Protein AF-A0A9W7BCS2-F1 (afdb_monomer_lite)

Foldseek 3Di:
DVVVVVVVVVVVVVVVVVVVPPDPDDPDDDDDDDDDDDDDDDDDDDDDDDDDDDDDDDDDDDDPDPPPPPPPQDDAAEDELVVVLVCLVPPLVQWQEWEQDDDQSQWIWTQGPVRHIHIYHGQDCDPPDCSHSVVSVVSCVVSVRHYDYPPDDVPPPPPPPPVVNVVVVVVVVVVVVVVVVVVVVVVVVVVVVVVD

Organism: NCBI:txid1606542

Secondary structure (DSSP, 8-state):
-HHHHHHHHHHHHHHHHHHHT----------------------PPPP------------------------PPPPPEEE-HHHHHHHHHH-GGGEEEEEEETTT--EEEEEETTS-EEEES-----SS-TTSHHHHHHHHHHTT--EEETT-----------HHHHHHHHHHHHHHHHHHHHHHHHHHHHHHHH--

Structure (mmCIF, N/CA/C/O backbone):
data_AF-A0A9W7BCS2-F1
#
_entry.id   AF-A0A9W7BCS2-F1
#
loop_
_atom_site.group_PDB
_atom_site.id
_atom_site.type_symbol
_atom_site.label_atom_id
_atom_site.label_alt_id
_atom_site.label_comp_id
_atom_site.label_asym_id
_atom_site.label_entity_id
_atom_site.label_seq_id
_atom_site.pdbx_PDB_ins_code
_atom_site.Cartn_x
_atom_site.Cartn_y
_atom_site.Cartn_z
_atom_site.occupancy
_atom_site.B_iso_or_equiv
_atom_site.auth_seq_id
_atom_site.auth_comp_id
_atom_site.auth_asym_id
_atom_site.auth_atom_id
_atom_site.pdbx_PDB_model_num
ATOM 1 N N . MET A 1 1 ? 63.252 15.704 -39.099 1.00 72.94 1 MET A N 1
ATOM 2 C CA . MET A 1 1 ? 61.922 15.844 -38.458 1.00 72.94 1 MET A CA 1
ATOM 3 C C . MET A 1 1 ? 61.381 14.533 -37.884 1.00 72.94 1 MET A C 1
ATOM 5 O O . MET A 1 1 ? 60.930 14.549 -36.749 1.00 72.94 1 MET A O 1
ATOM 9 N N . TYR A 1 2 ? 61.510 13.390 -38.568 1.00 86.00 2 TYR A N 1
ATOM 10 C CA . TYR A 1 2 ? 61.053 12.082 -38.055 1.00 86.00 2 TYR A CA 1
ATOM 11 C C . TYR A 1 2 ? 61.662 11.644 -36.710 1.00 86.00 2 TYR A C 1
ATOM 13 O O . TYR A 1 2 ? 60.976 11.034 -35.897 1.00 86.00 2 TYR A O 1
ATOM 21 N N . SER A 1 3 ? 62.913 12.020 -36.426 1.00 84.88 3 SER A N 1
ATOM 22 C CA . SER A 1 3 ? 63.582 11.667 -35.164 1.00 84.88 3 SER A CA 1
ATOM 23 C C . SER A 1 3 ? 62.891 12.232 -33.918 1.00 84.88 3 SER A C 1
ATOM 25 O O . SER A 1 3 ? 62.925 11.596 -32.871 1.00 84.88 3 SER A O 1
ATOM 27 N N . ILE A 1 4 ? 62.263 13.410 -34.016 1.00 91.44 4 ILE A N 1
ATOM 28 C CA . ILE A 1 4 ? 61.582 14.047 -32.878 1.00 91.44 4 ILE A CA 1
ATOM 29 C C . ILE A 1 4 ? 60.254 13.330 -32.609 1.00 91.44 4 ILE A C 1
ATOM 31 O O . ILE A 1 4 ? 59.921 13.044 -31.464 1.00 91.44 4 ILE A O 1
ATOM 35 N N . ILE A 1 5 ? 59.542 12.954 -33.675 1.00 93.56 5 ILE A N 1
ATOM 36 C CA . ILE A 1 5 ? 58.262 12.243 -33.594 1.00 93.56 5 ILE A CA 1
ATOM 37 C C . ILE A 1 5 ? 58.457 10.864 -32.945 1.00 93.56 5 ILE A C 1
ATOM 39 O O . ILE A 1 5 ? 57.732 10.510 -32.016 1.00 93.56 5 ILE A O 1
ATOM 43 N N . ILE A 1 6 ? 59.488 10.117 -33.351 1.00 93.94 6 ILE A N 1
ATOM 44 C CA . ILE A 1 6 ? 59.779 8.793 -32.778 1.00 93.94 6 ILE A CA 1
ATOM 45 C C . ILE A 1 6 ? 60.108 8.900 -31.281 1.00 93.94 6 ILE A C 1
ATOM 47 O O . ILE A 1 6 ? 59.582 8.123 -30.485 1.00 93.94 6 ILE A O 1
ATOM 51 N N . LEU A 1 7 ? 60.899 9.900 -30.876 1.00 93.69 7 LEU A N 1
ATOM 52 C CA . LEU A 1 7 ? 61.239 10.120 -29.467 1.00 93.69 7 LEU A CA 1
ATOM 53 C C . LEU A 1 7 ? 59.989 10.402 -28.614 1.00 93.69 7 LEU A C 1
ATOM 55 O O . LEU A 1 7 ? 59.848 9.856 -27.520 1.00 93.69 7 LEU A O 1
ATOM 59 N N . THR A 1 8 ? 59.051 11.206 -29.130 1.00 93.06 8 THR A N 1
ATOM 60 C CA . THR A 1 8 ? 57.804 11.518 -28.413 1.00 93.06 8 THR A CA 1
ATOM 61 C C . THR A 1 8 ? 56.901 10.298 -28.241 1.00 93.06 8 THR A C 1
ATOM 63 O O . THR A 1 8 ? 56.348 10.100 -27.161 1.00 93.06 8 THR A O 1
ATOM 66 N N . ILE A 1 9 ? 56.805 9.430 -29.253 1.00 94.88 9 ILE A N 1
ATOM 67 C CA . ILE A 1 9 ? 55.987 8.210 -29.182 1.00 94.88 9 ILE A CA 1
ATOM 68 C C . ILE A 1 9 ? 56.559 7.237 -28.142 1.00 94.88 9 ILE A C 1
ATOM 70 O O . ILE A 1 9 ? 55.809 6.693 -27.331 1.00 94.88 9 ILE A O 1
ATOM 74 N N . VAL A 1 10 ? 57.884 7.060 -28.106 1.00 95.25 10 VAL A N 1
ATOM 75 C CA . VAL A 1 10 ? 58.548 6.188 -27.120 1.00 95.25 10 VAL A CA 1
ATOM 76 C C . VAL A 1 10 ? 58.372 6.720 -25.690 1.00 95.25 10 VAL A C 1
ATOM 78 O O . VAL A 1 10 ? 58.131 5.945 -24.761 1.00 95.25 10 VAL A O 1
ATOM 81 N N . LEU A 1 11 ? 58.423 8.040 -25.499 1.00 94.38 11 LEU A N 1
ATOM 82 C CA . LEU A 1 11 ? 58.222 8.663 -24.189 1.00 94.38 11 LEU A CA 1
ATOM 83 C C . LEU A 1 11 ? 56.774 8.509 -23.693 1.00 94.38 11 LEU A C 1
ATOM 85 O O . LEU A 1 11 ? 56.544 8.177 -22.533 1.00 94.38 11 LEU A O 1
ATOM 89 N N . VAL A 1 12 ? 55.784 8.659 -24.574 1.00 93.50 12 VAL A N 1
ATOM 90 C CA . VAL A 1 12 ? 54.374 8.439 -24.211 1.00 93.50 12 VAL A CA 1
ATOM 91 C C . VAL A 1 12 ? 54.114 6.963 -23.891 1.00 93.50 12 VAL A C 1
ATOM 93 O O . VAL A 1 12 ? 53.449 6.653 -22.901 1.00 93.50 12 VAL A O 1
ATOM 96 N N . LEU A 1 13 ? 54.686 6.040 -24.669 1.00 92.56 13 LEU A N 1
ATOM 97 C CA . LEU A 1 13 ? 54.517 4.603 -24.446 1.00 92.56 13 LEU A CA 1
ATOM 98 C C . LEU A 1 13 ? 55.121 4.150 -23.106 1.00 92.56 13 LEU A C 1
ATOM 100 O O . LEU A 1 13 ? 54.515 3.349 -22.394 1.00 92.56 13 LEU A O 1
ATOM 104 N N . THR A 1 14 ? 56.280 4.692 -22.726 1.00 88.25 14 THR A N 1
ATOM 105 C CA . THR A 1 14 ? 56.922 4.375 -21.438 1.00 88.25 14 THR A CA 1
ATOM 106 C C . THR A 1 14 ? 56.127 4.908 -20.245 1.00 88.25 14 THR A C 1
ATOM 108 O O . THR A 1 14 ? 55.989 4.195 -19.250 1.00 88.25 14 THR A O 1
ATOM 111 N N . ILE A 1 15 ? 55.511 6.090 -20.355 1.00 86.56 15 ILE A N 1
ATOM 112 C CA . ILE A 1 15 ? 54.607 6.618 -19.318 1.00 86.56 15 ILE A CA 1
ATOM 113 C C . ILE A 1 15 ? 53.380 5.709 -19.151 1.00 86.56 15 ILE A C 1
ATOM 115 O O . ILE A 1 15 ? 53.035 5.344 -18.026 1.00 86.56 15 ILE A O 1
ATOM 119 N N . ILE A 1 16 ? 52.754 5.282 -20.253 1.00 84.88 16 ILE A N 1
ATOM 120 C CA . ILE A 1 16 ? 51.568 4.408 -20.214 1.00 84.88 16 ILE A CA 1
ATOM 121 C C . ILE A 1 16 ? 51.894 3.050 -19.571 1.00 84.88 16 ILE A C 1
ATOM 123 O O . ILE A 1 16 ? 51.118 2.546 -18.754 1.00 84.88 16 ILE A O 1
ATOM 127 N N . LEU A 1 17 ? 53.052 2.467 -19.896 1.00 81.62 17 LEU A N 1
ATOM 128 C CA . LEU A 1 17 ? 53.502 1.195 -19.319 1.00 81.62 17 LEU A CA 1
ATOM 129 C C . LEU A 1 17 ? 53.846 1.314 -17.824 1.00 81.62 17 LEU A C 1
ATOM 131 O O . LEU A 1 17 ? 53.568 0.390 -17.056 1.00 81.62 17 LEU A O 1
ATOM 135 N N . SER A 1 18 ? 54.382 2.461 -17.394 1.00 74.69 18 SER A N 1
ATOM 136 C CA . SER A 1 18 ? 54.699 2.726 -15.985 1.00 74.69 18 SER A CA 1
ATOM 137 C C . SER A 1 18 ? 53.434 2.827 -15.117 1.00 74.69 18 SER A C 1
ATOM 139 O O . SER A 1 18 ? 53.360 2.224 -14.046 1.00 74.69 18 SER A O 1
ATOM 141 N N . VAL A 1 19 ? 52.375 3.479 -15.616 1.00 74.38 19 VAL A N 1
ATOM 142 C CA . VAL A 1 19 ? 51.094 3.612 -14.890 1.00 74.38 19 VAL A CA 1
ATOM 143 C C . VAL A 1 19 ? 50.372 2.266 -14.734 1.00 74.38 19 VAL A C 1
ATOM 145 O O . VAL A 1 19 ? 49.723 2.027 -13.717 1.00 74.38 19 VAL A O 1
ATOM 148 N N . LYS A 1 20 ? 50.513 1.344 -15.697 1.00 69.88 20 LYS A N 1
ATOM 149 C CA . LYS A 1 20 ? 49.862 0.019 -15.648 1.00 69.88 20 LYS A CA 1
ATOM 150 C C . LYS A 1 20 ? 50.412 -0.887 -14.533 1.00 69.88 20 LYS A C 1
ATOM 152 O O . LYS A 1 20 ? 49.717 -1.808 -14.111 1.00 69.88 20 LYS A O 1
ATOM 157 N N . SER A 1 21 ? 51.634 -0.633 -14.063 1.00 63.22 21 SER A N 1
ATOM 158 C CA . SER A 1 21 ? 52.339 -1.507 -13.112 1.00 63.22 21 SER A CA 1
ATOM 159 C C . SER A 1 21 ? 52.207 -1.071 -11.648 1.00 63.22 21 SER A C 1
ATOM 161 O O . SER A 1 21 ? 52.686 -1.772 -10.758 1.00 63.22 21 SER A O 1
ATOM 163 N N . TYR A 1 22 ? 51.537 0.050 -11.363 1.00 61.12 22 TYR A N 1
ATOM 164 C CA . TYR A 1 22 ? 51.353 0.541 -9.996 1.00 61.12 22 TYR A CA 1
ATOM 165 C C . TYR A 1 22 ? 50.047 0.009 -9.386 1.00 61.12 22 TYR A C 1
ATOM 167 O O . TYR A 1 22 ? 49.076 0.739 -9.194 1.00 61.12 22 TYR A O 1
ATOM 175 N N . ILE A 1 23 ? 50.008 -1.294 -9.101 1.00 64.44 23 ILE A N 1
ATOM 176 C CA . ILE A 1 23 ? 48.967 -1.896 -8.258 1.00 64.44 23 ILE A CA 1
ATOM 177 C C . ILE A 1 23 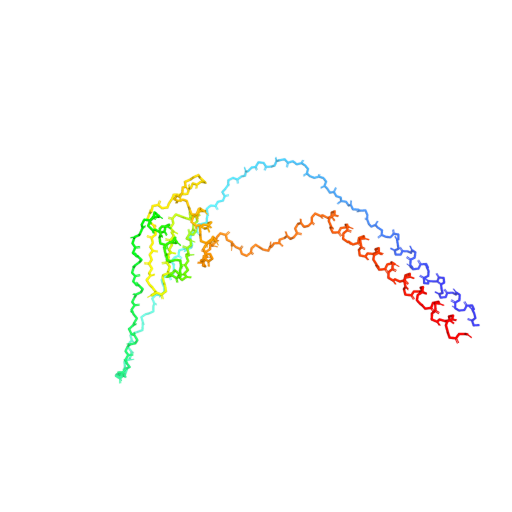? 49.537 -1.946 -6.835 1.00 64.44 23 ILE A C 1
ATOM 179 O O . ILE A 1 23 ? 50.399 -2.786 -6.567 1.00 64.44 23 ILE A O 1
ATOM 183 N N . PRO A 1 24 ? 49.123 -1.057 -5.912 1.00 65.12 24 PRO A N 1
ATOM 184 C CA . PRO A 1 24 ? 49.560 -1.166 -4.528 1.00 65.12 24 PRO A CA 1
ATOM 185 C C . PRO A 1 24 ? 49.012 -2.469 -3.918 1.00 65.12 24 PRO A C 1
ATOM 187 O O . PRO A 1 24 ? 47.857 -2.826 -4.176 1.00 65.12 24 PRO A O 1
ATOM 190 N N . PRO A 1 25 ? 49.799 -3.190 -3.101 1.00 57.34 25 PRO A N 1
ATOM 191 C CA . PRO A 1 25 ? 49.315 -4.388 -2.432 1.00 57.34 25 PRO A CA 1
ATOM 192 C C . PRO A 1 25 ? 48.203 -4.018 -1.443 1.00 57.34 25 PRO A C 1
ATOM 194 O O . PRO A 1 25 ? 48.389 -3.214 -0.527 1.00 57.34 25 PRO A O 1
ATOM 197 N N . LEU A 1 26 ? 47.029 -4.618 -1.643 1.00 53.09 26 LEU A N 1
ATOM 198 C CA . LEU A 1 26 ? 45.866 -4.476 -0.777 1.00 53.09 26 LEU A CA 1
ATOM 199 C C . LEU A 1 26 ? 46.151 -5.203 0.550 1.00 53.09 26 LEU A C 1
ATOM 201 O O . LEU A 1 26 ? 46.005 -6.420 0.653 1.00 53.09 26 LEU A O 1
ATOM 205 N N . ASN A 1 27 ? 46.595 -4.467 1.569 1.00 53.31 27 ASN A N 1
ATOM 206 C CA . ASN A 1 27 ? 46.754 -4.999 2.919 1.00 53.31 27 ASN A CA 1
ATOM 207 C C . ASN A 1 27 ? 45.363 -5.125 3.565 1.00 53.31 27 ASN A C 1
ATOM 209 O O . ASN A 1 27 ? 44.813 -4.146 4.071 1.00 53.31 27 ASN A O 1
ATOM 213 N N . VAL A 1 28 ? 44.763 -6.314 3.487 1.00 59.88 28 VAL A N 1
ATOM 214 C CA . VAL A 1 28 ? 43.474 -6.627 4.118 1.00 59.88 28 VAL A CA 1
ATOM 215 C C . VAL A 1 28 ? 43.741 -7.270 5.482 1.00 59.88 28 VAL A C 1
ATOM 217 O O . VAL A 1 28 ? 44.175 -8.422 5.526 1.00 59.88 28 VAL A O 1
ATOM 220 N N . PRO A 1 29 ? 43.471 -6.592 6.612 1.00 51.41 29 PRO A N 1
ATOM 221 C CA . PRO A 1 29 ? 43.502 -7.249 7.909 1.00 51.41 29 PRO A CA 1
ATOM 222 C C . PRO A 1 29 ? 42.269 -8.150 8.062 1.00 51.41 29 PRO A C 1
ATOM 224 O O . PRO A 1 29 ? 41.142 -7.680 8.224 1.00 51.41 29 PRO A O 1
ATOM 227 N N . LEU A 1 30 ? 42.494 -9.466 8.044 1.00 56.12 30 LEU A N 1
ATOM 228 C CA . LEU A 1 30 ? 41.541 -10.459 8.538 1.00 56.12 30 LEU A CA 1
ATOM 229 C C . LEU A 1 30 ? 41.341 -10.229 10.045 1.00 56.12 30 LEU A C 1
ATOM 231 O O . LEU A 1 30 ? 42.266 -10.429 10.832 1.00 56.12 30 LEU A O 1
ATOM 235 N N . LYS A 1 31 ? 40.136 -9.833 10.464 1.00 48.09 31 LYS A N 1
ATOM 236 C CA . LYS A 1 31 ? 39.762 -9.774 11.884 1.00 48.09 31 LYS A CA 1
ATOM 237 C C . LYS A 1 31 ? 38.532 -10.645 12.123 1.00 48.09 31 LYS A C 1
ATOM 239 O O . LYS A 1 31 ? 37.401 -10.174 12.125 1.00 48.09 31 LYS A O 1
ATOM 244 N N . ASN A 1 32 ? 38.787 -11.935 12.321 1.00 59.28 32 ASN A N 1
ATOM 245 C CA . ASN A 1 32 ? 37.830 -12.873 12.895 1.00 59.28 32 ASN A CA 1
ATOM 246 C C . ASN A 1 32 ? 37.995 -12.849 14.419 1.00 59.28 32 ASN A C 1
ATOM 248 O O . ASN A 1 32 ? 39.001 -13.340 14.924 1.00 59.28 32 ASN A O 1
ATOM 252 N N . ALA A 1 33 ? 37.020 -12.299 15.146 1.00 55.00 33 ALA A N 1
ATOM 253 C CA . ALA A 1 33 ? 36.750 -12.667 16.538 1.00 55.00 33 ALA A CA 1
ATOM 254 C C . ALA A 1 33 ? 35.341 -12.200 16.965 1.00 55.00 33 ALA A C 1
ATOM 256 O O . ALA A 1 33 ? 34.948 -11.081 16.623 1.00 55.00 33 ALA A O 1
ATOM 257 N N . PRO A 1 34 ? 34.591 -13.011 17.738 1.00 59.72 34 PRO A N 1
ATOM 258 C CA . PRO A 1 34 ? 33.305 -12.630 18.309 1.00 59.72 34 PRO A CA 1
ATOM 259 C C . PRO A 1 34 ? 33.527 -11.810 19.587 1.00 59.72 34 PRO A C 1
ATOM 261 O O . PRO A 1 34 ? 34.021 -12.324 20.591 1.00 59.72 34 PRO A O 1
ATOM 264 N N . VAL A 1 35 ? 33.162 -10.527 19.568 1.00 48.78 35 VAL A N 1
ATOM 265 C CA . VAL A 1 35 ? 33.262 -9.658 20.749 1.00 48.78 35 VAL A CA 1
ATOM 266 C C . VAL A 1 35 ? 31.891 -9.499 21.402 1.00 48.78 35 VAL A C 1
ATOM 268 O O . VAL A 1 35 ? 30.994 -8.826 20.908 1.00 48.78 35 VAL A O 1
ATOM 271 N N . LYS A 1 36 ? 31.792 -10.197 22.532 1.00 47.28 36 LYS A N 1
ATOM 272 C CA . LYS A 1 36 ? 30.956 -10.000 23.721 1.00 47.28 36 LYS A CA 1
ATOM 273 C C . LYS A 1 36 ? 30.381 -8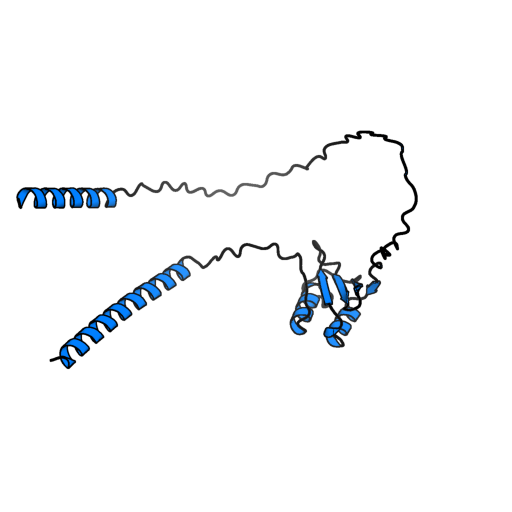.579 23.864 1.00 47.28 36 LYS A C 1
ATOM 275 O O . LYS A 1 36 ? 31.119 -7.600 23.843 1.00 47.28 36 LYS A O 1
ATOM 280 N N . ALA A 1 37 ? 29.0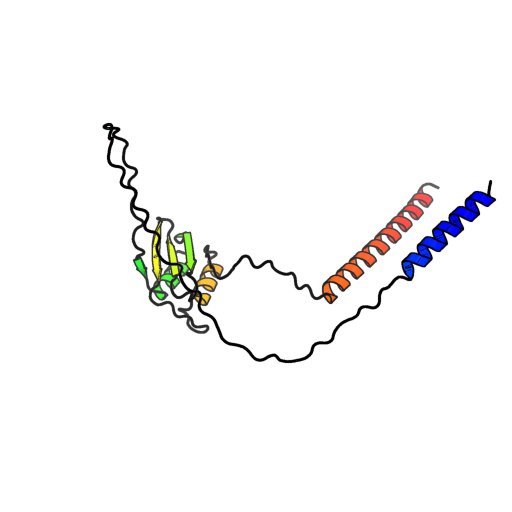69 -8.498 24.082 1.00 51.41 37 ALA A N 1
ATOM 281 C CA . ALA A 1 37 ? 28.354 -7.271 24.417 1.00 51.41 37 ALA A CA 1
ATOM 282 C C . ALA A 1 37 ? 28.875 -6.620 25.716 1.00 51.41 37 ALA A C 1
ATOM 284 O O . ALA A 1 37 ? 29.072 -7.330 26.707 1.00 51.41 37 ALA A O 1
ATOM 285 N N . PRO A 1 38 ? 29.001 -5.282 25.755 1.00 56.41 38 PRO A N 1
ATOM 286 C CA . PRO A 1 38 ? 28.975 -4.522 26.995 1.00 56.41 38 PRO A CA 1
ATOM 287 C C . PRO A 1 38 ? 27.692 -3.686 27.134 1.00 56.41 38 PRO A C 1
ATOM 289 O O . PRO A 1 38 ? 27.208 -3.051 26.198 1.00 56.41 38 PRO A O 1
ATOM 292 N N . LEU A 1 39 ? 27.160 -3.715 28.355 1.00 50.00 39 LEU A N 1
ATOM 293 C CA . LEU A 1 39 ? 26.032 -2.939 28.847 1.00 50.00 39 LEU A CA 1
ATOM 294 C C . LEU A 1 39 ? 26.309 -1.422 28.865 1.00 50.00 39 LEU A C 1
ATOM 296 O O . LEU A 1 39 ? 27.340 -1.008 29.386 1.00 50.00 39 LEU A O 1
ATOM 300 N N . SER A 1 40 ? 25.259 -0.643 28.545 1.00 52.12 40 SER A N 1
ATOM 301 C CA . SER A 1 40 ? 24.893 0.689 29.105 1.00 52.12 40 SER A CA 1
ATOM 302 C C . SER A 1 40 ? 25.811 1.895 28.744 1.00 52.12 40 SER A C 1
ATOM 304 O O . SER A 1 40 ? 26.994 1.671 28.517 1.00 52.12 40 SER A O 1
ATOM 306 N N . PRO A 1 41 ? 25.327 3.169 28.648 1.00 48.62 41 PRO A N 1
ATOM 307 C CA . PRO A 1 41 ? 24.461 3.824 29.636 1.00 48.62 41 PRO A CA 1
ATOM 308 C C . PRO A 1 41 ? 23.320 4.747 29.137 1.00 48.62 41 PRO A C 1
ATOM 310 O O . PRO A 1 41 ? 23.299 5.311 28.050 1.00 48.62 41 PRO A O 1
ATOM 313 N N . LYS A 1 42 ? 22.379 4.890 30.073 1.00 51.50 42 LYS A N 1
ATOM 314 C CA . LYS A 1 42 ? 21.289 5.855 30.284 1.00 51.50 42 LYS A CA 1
ATOM 315 C C . LYS A 1 42 ? 21.592 7.298 29.811 1.00 51.50 42 LYS A C 1
ATOM 317 O O . LYS A 1 42 ? 22.553 7.883 30.306 1.00 51.50 42 LYS A O 1
ATOM 322 N N . PRO A 1 43 ? 20.753 7.927 28.965 1.00 50.81 43 PRO A N 1
ATOM 323 C CA . PRO A 1 43 ? 20.830 9.366 28.728 1.00 50.81 43 PRO A CA 1
ATOM 324 C C . PRO A 1 43 ? 20.171 10.138 29.883 1.00 50.81 43 PRO A C 1
ATOM 326 O O . PRO A 1 43 ? 18.973 10.022 30.145 1.00 50.81 43 PRO A O 1
ATOM 329 N N . SER A 1 44 ? 20.987 10.906 30.601 1.00 54.44 44 SER A N 1
ATOM 330 C CA . SER A 1 44 ? 20.588 11.863 31.632 1.00 54.44 44 SER A CA 1
ATOM 331 C C . SER A 1 44 ? 19.998 13.135 31.017 1.00 54.44 44 SER A C 1
ATOM 333 O O . SER A 1 44 ? 20.607 13.755 30.148 1.00 54.44 44 SER A O 1
ATOM 335 N N . LEU A 1 45 ? 18.832 13.529 31.526 1.00 61.19 45 LEU A N 1
ATOM 336 C CA . LEU A 1 45 ? 18.158 14.807 31.295 1.00 61.19 45 LEU A CA 1
ATOM 337 C C . LEU A 1 45 ? 19.023 15.993 31.767 1.00 61.19 45 LEU A C 1
ATOM 339 O O . LEU A 1 45 ? 19.511 15.949 32.899 1.00 61.19 45 LEU A O 1
ATOM 343 N N . PRO A 1 46 ? 19.161 17.082 30.991 1.00 62.72 46 PRO A N 1
ATOM 344 C CA . PRO A 1 46 ? 19.612 18.354 31.533 1.00 62.72 46 PRO A CA 1
ATOM 345 C C . PRO A 1 46 ? 18.453 19.107 32.199 1.00 62.72 46 PRO A C 1
ATOM 347 O O . PRO A 1 46 ? 17.373 19.296 31.639 1.00 62.72 46 PRO A O 1
ATOM 350 N N . ALA A 1 47 ? 18.724 19.521 33.431 1.00 49.66 47 ALA A N 1
ATOM 351 C CA . ALA A 1 47 ? 17.853 20.256 34.322 1.00 49.66 47 ALA A CA 1
ATOM 352 C C . ALA A 1 47 ? 17.577 21.698 33.849 1.00 49.66 47 ALA A C 1
ATOM 354 O O . ALA A 1 47 ? 18.458 22.402 33.364 1.00 49.66 47 ALA A O 1
ATOM 355 N N . SER A 1 48 ? 16.325 22.107 34.058 1.00 51.06 48 SER A N 1
ATOM 356 C CA . SER A 1 48 ? 15.847 23.435 34.468 1.00 51.06 48 SER A CA 1
ATOM 357 C C . SER A 1 48 ? 16.725 24.666 34.189 1.00 51.06 48 SER A C 1
ATOM 359 O O . SER A 1 48 ? 17.682 24.949 34.910 1.00 51.06 48 SER A O 1
ATOM 361 N N . SER A 1 49 ? 16.244 25.532 33.295 1.00 53.69 49 SER A N 1
ATOM 362 C CA . SER A 1 49 ? 16.470 26.977 33.394 1.00 53.69 49 SER A CA 1
ATOM 363 C C . SER A 1 49 ? 15.136 27.704 33.231 1.00 53.69 49 SER A C 1
ATOM 365 O O . SER A 1 49 ? 14.703 28.024 32.127 1.00 53.69 49 SER A O 1
ATOM 367 N N . LEU A 1 50 ? 14.457 27.933 34.361 1.00 55.12 50 LEU A N 1
ATOM 368 C CA . LEU A 1 50 ? 13.381 28.913 34.461 1.00 55.12 50 LEU A CA 1
ATOM 369 C C . LEU A 1 50 ? 13.999 30.308 34.326 1.00 55.12 50 LEU A C 1
ATOM 371 O O . LEU A 1 50 ? 14.606 30.816 35.269 1.00 55.12 50 LEU A O 1
ATOM 375 N N . ARG A 1 51 ? 13.799 30.959 33.182 1.00 60.06 51 ARG A N 1
ATOM 376 C CA . ARG A 1 51 ? 13.927 32.414 33.091 1.00 60.06 51 ARG A CA 1
ATOM 377 C C . ARG A 1 51 ? 12.535 33.025 33.122 1.00 60.06 51 ARG A C 1
ATOM 379 O O . ARG A 1 51 ? 11.816 33.038 32.131 1.00 60.06 51 ARG A O 1
ATOM 386 N N . ARG A 1 52 ? 12.179 33.515 34.313 1.00 54.62 52 ARG A N 1
ATOM 387 C CA . ARG A 1 52 ? 11.164 34.549 34.528 1.00 54.62 52 ARG A CA 1
ATOM 388 C C . ARG A 1 52 ? 11.432 35.712 33.570 1.00 54.62 52 ARG A C 1
ATOM 390 O O . ARG A 1 52 ? 12.481 36.342 33.668 1.00 54.62 52 ARG A O 1
ATOM 397 N N . ALA A 1 53 ? 10.462 36.038 32.730 1.00 58.38 53 ALA A N 1
ATOM 398 C CA . ALA A 1 53 ? 10.327 37.368 32.158 1.00 58.38 53 ALA A CA 1
ATOM 399 C C . ALA A 1 53 ? 8.850 37.752 32.242 1.00 58.38 53 ALA A C 1
ATOM 401 O O . ALA A 1 53 ? 8.020 37.319 31.447 1.00 58.38 53 ALA A O 1
ATOM 402 N N . SER A 1 54 ? 8.534 38.516 33.281 1.00 54.22 54 SER A N 1
ATOM 403 C CA . SER A 1 54 ? 7.284 39.246 33.411 1.00 54.22 54 SER A CA 1
ATOM 404 C C . SER A 1 54 ? 7.393 40.498 32.547 1.00 54.22 54 SER A C 1
ATOM 406 O O . SER A 1 54 ? 8.242 41.341 32.828 1.00 54.22 54 SER A O 1
ATOM 408 N N . ILE A 1 55 ? 6.541 40.649 31.535 1.00 63.75 55 ILE A N 1
ATOM 409 C CA . ILE A 1 55 ? 6.249 41.960 30.947 1.00 63.75 55 ILE A CA 1
ATOM 410 C C . ILE A 1 55 ? 4.732 42.093 30.904 1.00 63.75 55 ILE A C 1
ATOM 412 O O . ILE A 1 55 ? 4.039 41.437 30.130 1.00 63.75 55 ILE A O 1
ATOM 416 N N . LEU A 1 56 ? 4.238 42.905 31.834 1.00 50.91 56 LEU A N 1
ATOM 417 C CA . LEU A 1 56 ? 2.889 43.438 31.853 1.00 50.91 56 LEU A CA 1
ATOM 418 C C . LEU A 1 56 ? 2.703 44.414 30.683 1.00 50.91 56 LEU A C 1
ATOM 420 O O . LEU A 1 56 ? 3.567 45.251 30.451 1.00 50.91 56 LEU A O 1
ATOM 424 N N . SER A 1 57 ? 1.493 44.377 30.121 1.00 51.34 57 SER A N 1
ATOM 425 C CA . SER A 1 57 ? 0.689 45.537 29.709 1.00 51.34 57 SER A CA 1
ATOM 426 C C . SER A 1 57 ? 1.194 46.406 28.549 1.00 51.34 57 SER A C 1
ATOM 428 O O . SER A 1 57 ? 2.182 47.115 28.678 1.00 51.34 57 SER A O 1
ATOM 430 N N . ILE A 1 58 ? 0.429 46.428 27.449 1.00 55.19 58 ILE A N 1
ATOM 431 C CA . ILE A 1 58 ? -0.388 47.578 27.002 1.00 55.19 58 ILE A CA 1
ATOM 432 C C . ILE A 1 58 ? -1.370 47.052 25.931 1.00 55.19 58 ILE A C 1
ATOM 434 O O . ILE A 1 58 ? -0.963 46.546 24.888 1.00 55.19 58 ILE A O 1
ATOM 438 N N . LEU A 1 59 ? -2.671 47.142 26.220 1.00 57.47 59 LEU A N 1
ATOM 439 C CA . LEU A 1 59 ? -3.781 46.881 25.293 1.00 57.47 59 LEU A CA 1
ATOM 440 C C . LEU A 1 59 ? -4.032 48.111 24.399 1.00 57.47 59 LEU A C 1
ATOM 442 O O . LEU A 1 59 ? -4.057 49.225 24.924 1.00 57.47 59 LEU A O 1
ATOM 446 N N . PRO A 1 60 ? -4.394 47.911 23.120 1.00 63.59 60 PRO A N 1
ATOM 447 C CA . PRO A 1 60 ? -5.372 48.760 22.452 1.00 63.59 60 PRO A CA 1
ATOM 448 C C . PRO A 1 60 ? -6.635 47.965 22.044 1.00 63.59 60 PRO A C 1
ATOM 450 O O . PRO A 1 60 ? -6.607 46.732 21.982 1.00 63.59 60 PRO A O 1
ATOM 453 N N . PRO A 1 61 ? -7.769 48.654 21.824 1.00 60.00 61 PRO A N 1
ATOM 454 C CA . PRO A 1 61 ? -9.097 48.049 21.822 1.00 60.00 61 PRO A CA 1
ATOM 455 C C . PRO A 1 61 ? -9.550 47.543 20.440 1.00 60.00 61 PRO A C 1
ATOM 457 O O . PRO A 1 61 ? -9.223 48.123 19.412 1.00 60.00 61 PRO A O 1
ATOM 460 N N . LEU A 1 62 ? -10.389 46.499 20.472 1.00 54.84 62 LEU A N 1
ATOM 461 C CA . LEU A 1 62 ? -11.489 46.209 19.537 1.00 54.84 62 LEU A CA 1
ATOM 462 C C . LEU A 1 62 ? -11.183 46.264 18.028 1.00 54.84 62 LEU A C 1
ATOM 464 O O . LEU A 1 62 ? -11.540 47.207 17.328 1.00 54.84 62 LEU A O 1
ATOM 468 N N . LEU A 1 63 ? -10.714 45.135 17.499 1.00 53.59 63 LEU A N 1
ATOM 469 C CA . LEU A 1 63 ? -11.147 44.677 16.182 1.00 53.59 63 LEU A CA 1
ATOM 470 C C . LEU A 1 63 ? -12.000 43.423 16.392 1.00 53.59 63 LEU A C 1
ATOM 472 O O . LEU A 1 63 ? -11.482 42.367 16.754 1.00 53.59 63 LEU A O 1
ATOM 476 N N . LEU A 1 64 ? -13.317 43.557 16.198 1.00 58.78 64 LEU A N 1
ATOM 477 C CA . LEU A 1 64 ? -14.228 42.430 15.995 1.00 58.78 64 LEU A CA 1
ATOM 478 C C . LEU A 1 64 ? -13.834 41.727 14.686 1.00 58.78 64 LEU A C 1
ATOM 480 O O . LEU A 1 64 ? -14.433 41.962 13.639 1.00 58.78 64 LEU A O 1
ATOM 484 N N . LEU A 1 65 ? -12.808 40.880 14.728 1.00 60.88 65 LEU A N 1
ATOM 485 C CA . LEU A 1 65 ? -12.653 39.844 13.718 1.00 60.88 65 LEU A CA 1
ATOM 486 C C . LEU A 1 65 ? -13.589 38.686 14.090 1.00 60.88 65 LEU A C 1
ATOM 488 O O . LEU A 1 65 ? -13.632 38.310 15.266 1.00 60.88 65 LEU A O 1
ATOM 492 N N . PRO A 1 66 ? -14.328 38.101 13.130 1.00 61.59 66 PRO A N 1
ATOM 493 C CA . PRO A 1 66 ? -14.995 36.831 13.363 1.00 61.59 66 PRO A CA 1
ATOM 494 C C . PRO A 1 66 ? -13.912 35.834 13.768 1.00 61.59 66 PRO A C 1
ATOM 496 O O . PRO A 1 66 ? -12.999 35.558 12.988 1.00 61.59 66 PRO A O 1
ATOM 499 N N . LEU A 1 67 ? -13.968 35.357 15.014 1.00 59.69 67 LEU A N 1
ATOM 500 C CA . LEU A 1 67 ? -13.056 34.321 15.469 1.00 59.69 67 LEU A CA 1
ATOM 501 C C . LEU A 1 67 ? -13.226 33.143 14.503 1.00 59.69 67 LEU A C 1
ATOM 503 O O . LEU A 1 67 ? -14.348 32.636 14.392 1.00 59.69 67 LEU A O 1
ATOM 507 N N . PRO A 1 68 ? -12.172 32.694 13.795 1.00 67.25 68 PRO A N 1
ATOM 508 C CA . PRO A 1 68 ? -12.234 31.384 13.184 1.00 67.25 68 PRO A CA 1
ATOM 509 C C . PRO A 1 68 ? -12.487 30.436 14.348 1.00 67.25 68 PRO A C 1
ATOM 511 O O . PRO A 1 68 ? -11.686 30.371 15.282 1.00 67.25 68 PRO A O 1
ATOM 514 N N . SER A 1 69 ? -13.652 29.792 14.348 1.00 60.75 69 SER A N 1
ATOM 515 C CA . SER A 1 69 ? -13.944 28.721 15.284 1.00 60.75 69 SER A CA 1
ATOM 516 C C . SER A 1 69 ? -12.826 27.699 15.114 1.00 60.75 69 SER A C 1
ATOM 518 O O . SER A 1 69 ? -12.814 26.931 14.152 1.00 60.75 69 SER A O 1
ATOM 520 N N . LEU A 1 70 ? -11.835 27.742 16.008 1.00 58.66 70 LEU A N 1
ATOM 521 C CA . LEU A 1 70 ? -10.919 26.642 16.242 1.00 58.66 70 LEU A CA 1
ATOM 522 C C . LEU A 1 70 ? -11.791 25.557 16.875 1.00 58.66 70 LEU A C 1
ATOM 524 O O . LEU A 1 70 ? -11.810 25.375 18.091 1.00 58.66 70 LEU A O 1
ATOM 528 N N . ALA A 1 71 ? -12.599 24.895 16.048 1.00 64.56 71 ALA A N 1
ATOM 529 C CA . ALA A 1 71 ? -13.245 23.661 16.428 1.00 64.56 71 ALA A CA 1
ATOM 530 C C . ALA A 1 71 ? -12.103 22.718 16.799 1.00 64.56 71 ALA A C 1
ATOM 532 O O . ALA A 1 71 ? -11.313 22.314 15.941 1.00 64.56 71 ALA A O 1
ATOM 533 N N . SER A 1 72 ? -11.940 22.464 18.100 1.00 66.19 72 SER A N 1
ATOM 534 C CA . SER A 1 72 ? -10.947 21.510 18.569 1.00 66.19 72 SER A CA 1
ATOM 535 C C . SER A 1 72 ? -11.210 20.192 17.846 1.00 66.19 72 SER A C 1
ATOM 537 O O . SER A 1 72 ? -12.384 19.817 17.740 1.00 66.19 72 SER A O 1
ATOM 539 N N . PRO A 1 73 ? -10.176 19.493 17.348 1.00 67.88 73 PRO A N 1
ATOM 540 C CA . PRO A 1 73 ? -10.374 18.212 16.692 1.00 67.88 73 PRO A CA 1
ATOM 541 C C . PRO A 1 73 ? -11.210 17.326 17.616 1.00 67.88 73 PRO A C 1
ATOM 543 O O . PRO A 1 73 ? -10.862 17.143 18.784 1.00 67.88 73 PRO A O 1
ATOM 546 N N . SER A 1 74 ? -12.351 16.858 17.103 1.00 72.81 74 SER A N 1
ATOM 547 C CA . SER A 1 74 ? -13.212 15.918 17.815 1.00 72.81 74 SER A CA 1
ATOM 548 C C . SER A 1 74 ? -12.344 14.774 18.335 1.00 72.81 74 SER A C 1
ATOM 550 O O . SER A 1 74 ? -11.552 14.241 17.549 1.00 72.81 74 SER A O 1
ATOM 552 N N . PRO A 1 75 ? -12.474 14.375 19.614 1.00 81.25 75 PRO A N 1
ATOM 553 C CA . PRO A 1 75 ? -11.789 13.189 20.092 1.00 81.25 75 PRO A CA 1
ATOM 554 C C . PRO A 1 75 ? -12.189 11.994 19.213 1.00 81.25 75 PRO A C 1
ATOM 556 O O . PRO A 1 75 ? -13.355 11.902 18.804 1.00 81.25 75 PRO A O 1
ATOM 559 N N . PRO A 1 76 ? -11.236 11.110 18.879 1.00 84.00 76 PRO A N 1
ATOM 560 C CA . PRO A 1 76 ? -11.518 9.977 18.019 1.00 84.00 76 PRO A CA 1
ATOM 561 C C . PRO A 1 76 ? -12.491 9.024 18.710 1.00 84.00 76 PRO A C 1
ATOM 563 O O . PRO A 1 76 ? -12.342 8.720 19.897 1.00 84.00 76 PRO A O 1
ATOM 566 N N . LEU A 1 77 ? -13.496 8.553 17.971 1.00 88.06 77 LEU A N 1
ATOM 567 C CA . LEU A 1 77 ? -14.481 7.640 18.535 1.00 88.06 77 LEU A CA 1
ATOM 568 C C . LEU A 1 77 ? -13.920 6.214 18.603 1.00 88.06 77 LEU A C 1
ATOM 570 O O . LEU A 1 77 ? -13.356 5.733 17.618 1.00 88.06 77 LEU A O 1
ATOM 574 N N . PRO A 1 78 ? -14.106 5.511 19.729 1.00 89.88 78 PRO A N 1
ATOM 575 C CA . PRO A 1 78 ? -13.717 4.116 19.852 1.00 89.88 78 PRO A CA 1
ATOM 576 C C . PRO A 1 78 ? -14.522 3.213 18.901 1.00 89.88 78 PRO A C 1
ATOM 578 O O . PRO A 1 78 ? -15.751 3.219 18.937 1.00 89.88 78 PRO A O 1
ATOM 581 N N . ILE A 1 79 ? -13.839 2.393 18.099 1.00 91.94 79 ILE A N 1
ATOM 582 C CA . ILE A 1 79 ? -14.438 1.368 17.230 1.00 91.94 79 ILE A CA 1
ATOM 583 C C . ILE A 1 79 ? -13.745 0.013 17.433 1.00 91.94 79 ILE A C 1
ATOM 585 O O . ILE A 1 79 ? -12.568 -0.052 17.795 1.00 91.94 79 ILE A O 1
ATOM 589 N N . LYS A 1 80 ? -14.475 -1.086 17.215 1.00 91.69 80 LYS A N 1
ATOM 590 C CA . LYS A 1 80 ? -13.894 -2.434 17.202 1.00 91.69 80 LYS A CA 1
ATOM 591 C C . LYS A 1 80 ? -13.244 -2.742 15.859 1.00 91.69 80 LYS A C 1
ATOM 593 O O . LYS A 1 80 ? -13.691 -2.292 14.804 1.00 91.69 80 LYS A O 1
ATOM 598 N N . THR A 1 81 ? -12.237 -3.599 15.883 1.00 89.38 81 THR A N 1
ATOM 599 C CA . THR A 1 81 ? -11.508 -4.026 14.689 1.00 89.38 81 THR A CA 1
ATOM 600 C C . THR A 1 81 ? -12.413 -4.846 13.767 1.00 89.38 81 THR A C 1
ATOM 602 O O . THR A 1 81 ? -12.296 -4.752 12.548 1.00 89.38 81 THR A O 1
ATOM 605 N N . SER A 1 82 ? -13.361 -5.613 14.320 1.00 89.75 82 SER A N 1
ATOM 606 C CA . SER A 1 82 ? -14.399 -6.299 13.533 1.00 89.75 82 SER A CA 1
ATOM 607 C C . SER A 1 82 ? -15.209 -5.324 12.686 1.00 89.75 82 SER A C 1
ATOM 609 O O . SER A 1 82 ? -15.435 -5.570 11.503 1.00 89.75 82 SER A O 1
ATOM 611 N N . ASP A 1 83 ? -15.590 -4.204 13.292 1.00 90.81 83 ASP A N 1
ATOM 612 C CA . ASP A 1 83 ? -16.490 -3.225 12.694 1.00 90.81 83 ASP A CA 1
ATOM 613 C C . ASP A 1 83 ? -15.745 -2.421 11.622 1.00 90.81 83 ASP A C 1
ATOM 615 O O . ASP A 1 83 ? -16.284 -2.142 10.550 1.00 90.81 83 ASP A O 1
ATOM 619 N N . LEU A 1 84 ? -14.456 -2.155 11.857 1.00 90.56 84 LEU A N 1
ATOM 620 C CA . LEU A 1 84 ? -13.523 -1.643 10.854 1.00 90.56 84 LEU A CA 1
ATOM 621 C C . LEU A 1 84 ? -13.453 -2.577 9.638 1.00 90.56 84 LEU A C 1
ATOM 623 O O . LEU A 1 84 ? -13.580 -2.123 8.501 1.00 90.56 84 LEU A O 1
ATOM 627 N N . LEU A 1 85 ? -13.266 -3.882 9.851 1.00 90.69 85 LEU A N 1
ATOM 628 C CA . LEU A 1 85 ? -13.186 -4.845 8.749 1.00 90.69 85 LEU A CA 1
ATOM 629 C C . LEU A 1 85 ? -14.496 -4.912 7.959 1.00 90.69 85 LEU A C 1
ATOM 631 O O . LEU A 1 85 ? -14.452 -4.993 6.729 1.00 90.69 85 LEU A O 1
ATOM 635 N N . THR A 1 86 ? -15.644 -4.826 8.637 1.00 92.06 86 THR A N 1
ATOM 636 C CA . THR A 1 86 ? -16.930 -4.707 7.943 1.00 92.06 86 THR A CA 1
ATOM 637 C C . THR A 1 86 ? -17.023 -3.402 7.163 1.00 92.06 86 THR A C 1
ATOM 639 O O . THR A 1 86 ? -17.365 -3.458 5.987 1.00 92.06 86 THR A O 1
ATOM 642 N N . LEU A 1 87 ? -16.611 -2.269 7.737 1.00 91.38 87 LEU A N 1
ATOM 643 C CA . LEU A 1 87 ? -16.619 -0.962 7.077 1.00 91.38 87 LEU A CA 1
ATOM 644 C C . LEU A 1 87 ? -15.761 -0.950 5.803 1.00 91.38 87 LEU A C 1
ATOM 646 O O . LEU A 1 87 ? -16.196 -0.439 4.772 1.00 91.38 87 LEU A O 1
ATOM 650 N N . LEU A 1 88 ? -14.572 -1.562 5.848 1.00 90.88 88 LEU A N 1
ATOM 651 C CA . LEU A 1 88 ? -13.711 -1.740 4.674 1.00 90.88 88 LEU A CA 1
ATOM 652 C C . LEU A 1 88 ? -14.396 -2.561 3.574 1.00 90.88 88 LEU A C 1
ATOM 654 O O . LEU A 1 88 ? -14.197 -2.279 2.397 1.00 90.88 88 LEU A O 1
ATOM 658 N N . SER A 1 89 ? -15.193 -3.567 3.945 1.00 91.38 89 SER A N 1
ATOM 659 C CA . SER A 1 89 ? -15.917 -4.397 2.976 1.00 91.38 89 SER A CA 1
ATOM 660 C C . SER A 1 89 ? -17.193 -3.746 2.433 1.00 91.38 89 SER A C 1
ATOM 662 O O . SER A 1 89 ? -17.509 -3.932 1.262 1.00 91.38 89 SER A O 1
ATOM 664 N N . THR A 1 90 ? -17.927 -2.984 3.250 1.00 94.19 90 THR A N 1
ATOM 665 C CA . THR A 1 90 ? -19.218 -2.393 2.866 1.00 94.19 90 THR A CA 1
ATOM 666 C C . THR A 1 90 ? -19.074 -1.045 2.177 1.00 94.19 90 THR A C 1
ATOM 668 O O . THR A 1 90 ? -19.838 -0.736 1.268 1.00 94.19 90 THR A O 1
ATOM 671 N N . SER A 1 91 ? -18.125 -0.221 2.620 1.00 92.31 91 SER A N 1
ATOM 672 C CA . SER A 1 91 ? -18.010 1.179 2.205 1.00 92.31 91 SER A CA 1
ATOM 673 C C . SER A 1 91 ? -16.551 1.656 2.230 1.00 92.31 91 SER A C 1
ATOM 675 O O . SER A 1 91 ? -16.208 2.565 2.993 1.00 92.31 91 SER A O 1
ATOM 677 N N . PRO A 1 92 ? -15.668 1.079 1.392 1.00 90.31 92 PRO A N 1
ATOM 678 C CA . PRO A 1 92 ? -14.259 1.474 1.341 1.00 90.31 92 PRO A CA 1
ATOM 679 C C . PRO A 1 92 ? -14.071 2.924 0.877 1.00 90.31 92 PRO A C 1
ATOM 681 O O . PRO A 1 92 ? -13.132 3.590 1.297 1.00 90.31 92 PRO A O 1
ATOM 684 N N . THR A 1 93 ? -14.989 3.441 0.056 1.00 91.19 93 THR A N 1
ATOM 685 C CA . THR A 1 93 ? -14.946 4.812 -0.475 1.00 91.19 93 THR A CA 1
ATOM 686 C C . THR A 1 93 ? -15.182 5.884 0.582 1.00 91.19 93 THR A C 1
ATOM 688 O O . THR A 1 93 ? -14.812 7.029 0.363 1.00 91.19 93 THR A O 1
ATOM 691 N N . SER A 1 94 ? -15.793 5.539 1.719 1.00 90.69 94 SER A N 1
ATOM 692 C CA . SER A 1 94 ? -16.046 6.480 2.819 1.00 90.69 94 SER A CA 1
ATOM 693 C C . SER A 1 94 ? -14.800 6.751 3.667 1.00 90.69 94 SER A C 1
ATOM 695 O O . SER A 1 94 ? -14.796 7.674 4.485 1.00 90.69 94 SER A O 1
ATOM 697 N N . ILE A 1 95 ? -13.745 5.954 3.487 1.00 91.62 95 ILE A N 1
ATOM 698 C CA . ILE A 1 95 ? -12.503 6.044 4.249 1.00 91.62 95 ILE A CA 1
ATOM 699 C C . ILE A 1 95 ? -11.505 6.901 3.466 1.00 91.62 95 ILE A C 1
ATOM 701 O O . ILE A 1 95 ? -11.145 6.580 2.336 1.00 91.62 95 ILE A O 1
ATOM 705 N N . SER A 1 96 ? -11.038 7.983 4.089 1.00 91.56 96 SER A N 1
ATOM 706 C CA . SER A 1 96 ? -10.051 8.898 3.510 1.00 91.56 96 SER A CA 1
ATOM 707 C C . SER A 1 96 ? -8.632 8.355 3.677 1.00 91.56 96 SER A C 1
ATOM 709 O O . SER A 1 96 ? -7.898 8.166 2.703 1.00 91.56 96 SER A O 1
ATOM 711 N N . SER A 1 97 ? -8.237 8.068 4.919 1.00 90.44 97 SER A N 1
ATOM 712 C CA . SER A 1 97 ? -6.945 7.453 5.213 1.00 90.44 97 SER A CA 1
ATOM 713 C C . SER A 1 97 ? -6.949 6.689 6.532 1.00 90.44 97 SER A C 1
ATOM 715 O O . SER A 1 97 ? -7.696 7.009 7.458 1.00 90.44 97 SER A O 1
ATOM 717 N N . ILE A 1 98 ? -6.087 5.678 6.623 1.00 91.44 98 ILE A N 1
ATOM 718 C CA . ILE A 1 98 ? -5.866 4.900 7.846 1.00 91.44 98 ILE A CA 1
ATOM 719 C C . ILE A 1 98 ? -4.422 5.101 8.297 1.00 91.44 98 ILE A C 1
ATOM 721 O O . ILE A 1 98 ? -3.497 4.802 7.543 1.00 91.44 98 ILE A O 1
ATOM 725 N N . THR A 1 99 ? -4.224 5.589 9.516 1.00 90.25 99 THR A N 1
ATOM 726 C CA . THR A 1 99 ? -2.913 5.815 10.124 1.00 90.25 99 THR A CA 1
ATOM 727 C C . THR A 1 99 ? -2.661 4.795 11.230 1.00 90.25 99 THR A C 1
ATOM 729 O O . THR A 1 99 ? -3.484 4.577 12.121 1.00 90.25 99 THR A O 1
ATOM 732 N N . PHE A 1 100 ? -1.503 4.143 11.170 1.00 88.44 100 PHE A N 1
ATOM 733 C CA . PHE A 1 100 ? -1.063 3.194 12.190 1.00 88.44 100 PHE A CA 1
ATOM 734 C C . PHE A 1 100 ? -0.035 3.871 13.090 1.00 88.44 100 PHE A C 1
ATOM 736 O O . PHE A 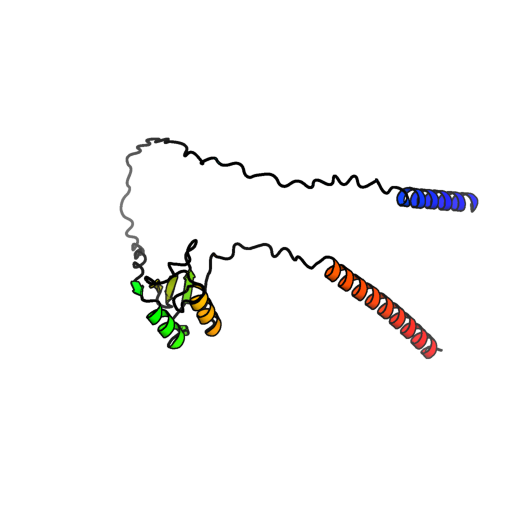1 100 ? 1.012 4.299 12.602 1.00 88.44 100 PHE A O 1
ATOM 743 N N . GLN A 1 101 ? -0.309 3.951 14.391 1.00 83.62 101 GLN A N 1
ATOM 744 C CA . GLN A 1 101 ? 0.634 4.536 15.342 1.00 83.62 101 GLN A CA 1
ATOM 745 C C . GLN A 1 101 ? 1.727 3.521 15.714 1.00 83.62 101 GLN A C 1
ATOM 747 O O . GLN A 1 101 ? 1.453 2.401 16.155 1.00 83.62 101 GLN A O 1
ATOM 752 N N . THR A 1 102 ? 2.985 3.922 15.549 1.00 74.12 102 THR A N 1
ATOM 753 C CA . THR A 1 102 ? 4.174 3.186 16.012 1.00 74.12 102 THR A CA 1
ATOM 754 C C . THR A 1 102 ? 4.495 3.514 17.478 1.00 74.12 102 THR A C 1
ATOM 756 O O . THR A 1 102 ? 4.211 4.630 17.913 1.00 74.12 102 THR A O 1
ATOM 759 N N . PRO A 1 103 ? 5.085 2.590 18.273 1.00 64.44 103 PRO A N 1
ATOM 760 C CA . PRO A 1 103 ? 5.867 1.416 17.855 1.00 64.44 103 PRO A CA 1
ATOM 761 C C . PRO A 1 103 ? 5.129 0.064 17.819 1.00 64.44 103 PRO A C 1
ATOM 763 O O . PRO A 1 103 ? 5.606 -0.835 17.138 1.00 64.44 103 PRO A O 1
ATOM 766 N N . SER A 1 104 ? 3.997 -0.096 18.508 1.00 66.62 104 SER A N 1
ATOM 767 C CA . SER A 1 104 ? 3.322 -1.398 18.684 1.00 66.62 104 SER A CA 1
ATOM 768 C C . SER A 1 104 ? 2.227 -1.696 17.651 1.00 66.62 104 SER A C 1
ATOM 770 O O . SER A 1 104 ? 1.636 -2.771 17.683 1.00 66.62 104 SER A O 1
ATOM 772 N N . LEU A 1 105 ? 1.907 -0.754 16.747 1.00 71.00 105 LEU A N 1
ATOM 773 C CA . LEU A 1 105 ? 0.795 -0.862 15.781 1.00 71.00 105 LEU A CA 1
ATOM 774 C C . LEU A 1 105 ? -0.552 -1.248 16.423 1.00 71.00 105 LEU A C 1
ATOM 776 O O . LEU A 1 105 ? -1.469 -1.713 15.747 1.00 71.00 105 LEU A O 1
ATOM 780 N N . THR A 1 106 ? -0.672 -1.069 17.735 1.00 76.56 106 THR A N 1
ATOM 781 C CA . THR A 1 106 ? -1.844 -1.442 18.529 1.00 76.56 106 THR A CA 1
ATOM 782 C C . THR A 1 106 ? -2.960 -0.424 18.388 1.00 76.56 106 THR A C 1
ATOM 784 O O . THR A 1 106 ? -4.117 -0.748 18.625 1.00 76.56 106 THR A O 1
ATOM 787 N N . THR A 1 107 ? -2.635 0.807 18.004 1.00 84.81 107 THR A N 1
ATOM 788 C CA . THR A 1 107 ? -3.604 1.876 17.797 1.00 84.81 107 THR A CA 1
ATOM 789 C C . THR A 1 107 ? -3.666 2.228 16.318 1.00 84.81 107 THR A C 1
ATOM 791 O O . THR A 1 107 ? -2.692 2.667 15.702 1.00 84.81 107 THR A O 1
ATOM 794 N N . VAL A 1 108 ? -4.847 2.007 15.747 1.00 88.62 108 VAL A N 1
ATOM 795 C CA . VAL A 1 108 ? -5.166 2.334 14.358 1.00 88.62 108 VAL A CA 1
ATOM 796 C C . VAL A 1 108 ? -6.197 3.444 14.373 1.00 88.62 108 VAL A C 1
ATOM 798 O O . VAL A 1 108 ? -7.269 3.277 14.966 1.00 88.62 108 VAL A O 1
ATOM 801 N N . THR A 1 109 ? -5.858 4.557 13.735 1.00 90.44 109 THR A N 1
ATOM 802 C CA . THR A 1 109 ? -6.730 5.717 13.593 1.00 90.44 109 THR A CA 1
ATOM 803 C C . THR A 1 109 ? -7.211 5.795 12.152 1.00 90.44 109 THR A C 1
ATOM 805 O O . THR A 1 109 ? -6.436 5.694 11.206 1.00 90.44 109 THR A O 1
ATOM 808 N N . ILE A 1 110 ? -8.511 5.956 11.971 1.00 91.75 110 ILE A N 1
ATOM 809 C CA . ILE A 1 110 ? -9.174 6.002 10.672 1.00 91.75 110 ILE A CA 1
ATOM 810 C C . ILE A 1 110 ? -9.731 7.405 10.513 1.00 91.75 110 ILE A C 1
ATOM 812 O O . ILE A 1 110 ? -10.406 7.901 11.412 1.00 91.75 110 ILE A O 1
ATOM 816 N N . THR A 1 111 ? -9.478 8.033 9.374 1.00 92.56 111 THR A N 1
ATOM 817 C CA . THR A 1 111 ? -10.119 9.288 8.983 1.00 92.56 111 THR A CA 1
ATOM 818 C C . THR A 1 111 ? -11.153 8.986 7.907 1.00 92.56 111 THR A C 1
ATOM 820 O O . THR A 1 111 ? -10.845 8.380 6.877 1.00 92.56 111 THR A O 1
ATOM 823 N N . LEU A 1 112 ? -12.400 9.369 8.155 1.00 92.06 112 LEU A N 1
ATOM 824 C CA . LEU A 1 112 ? -13.463 9.315 7.153 1.00 92.06 112 LEU A CA 1
ATOM 825 C C . LEU A 1 112 ? -13.416 10.564 6.264 1.00 92.06 112 LEU A C 1
ATOM 827 O O . LEU A 1 112 ? -12.773 11.558 6.610 1.00 92.06 112 LEU A O 1
ATOM 831 N N . LEU A 1 113 ? -14.110 10.526 5.124 1.00 91.44 113 LEU A N 1
ATOM 832 C CA . LEU A 1 113 ? -14.242 11.691 4.236 1.00 91.44 113 LEU A CA 1
ATOM 833 C C . LEU A 1 113 ? -14.873 12.907 4.933 1.00 91.44 113 LEU A C 1
ATOM 835 O O . LEU A 1 113 ? -14.508 14.039 4.629 1.00 91.44 113 LEU A O 1
ATOM 839 N N . ASP A 1 114 ? -15.738 12.667 5.918 1.00 87.44 114 ASP A N 1
ATOM 840 C CA . ASP A 1 114 ? -16.412 13.712 6.699 1.00 87.44 114 ASP A CA 1
ATOM 841 C C . ASP A 1 114 ? -15.489 14.372 7.744 1.00 87.44 114 ASP A C 1
ATOM 843 O O . ASP A 1 114 ? -15.912 15.233 8.514 1.00 87.44 114 ASP A O 1
ATOM 847 N N . GLY A 1 115 ? -14.221 13.952 7.821 1.00 85.88 115 GLY A N 1
ATOM 848 C CA . GLY A 1 115 ? -13.253 14.426 8.813 1.00 85.88 115 GLY A CA 1
ATOM 849 C C . GLY A 1 115 ? -13.402 13.776 10.192 1.00 85.88 115 GLY A C 1
ATOM 850 O O . GLY A 1 115 ? -12.608 14.051 11.092 1.00 85.88 115 GLY A O 1
ATOM 851 N N . THR A 1 116 ? -14.380 12.884 10.373 1.00 89.00 116 THR A N 1
ATOM 852 C CA . THR A 1 116 ? -14.524 12.096 11.600 1.00 89.00 116 THR A CA 1
ATOM 853 C C . THR A 1 116 ? -13.336 11.156 11.765 1.00 89.00 116 THR A C 1
ATOM 855 O O . THR A 1 116 ? -12.933 10.471 10.821 1.00 89.00 116 THR A O 1
ATOM 858 N N . THR A 1 117 ? -12.789 11.110 12.980 1.00 91.62 117 THR A N 1
ATOM 859 C CA . THR A 1 117 ? -11.715 10.189 13.341 1.00 91.62 117 THR A CA 1
ATOM 860 C C . THR A 1 117 ? -12.257 9.055 14.199 1.00 91.62 117 THR A C 1
ATOM 862 O O . THR A 1 117 ? -12.988 9.281 15.163 1.00 91.62 117 THR A O 1
ATOM 865 N N . LEU A 1 118 ? -11.910 7.823 13.843 1.00 92.06 118 LEU A N 1
ATOM 866 C CA . LEU A 1 118 ? -12.219 6.625 14.619 1.00 92.06 118 LEU A CA 1
ATOM 867 C C . LEU A 1 118 ? -10.910 6.009 15.103 1.00 92.06 118 LEU A C 1
ATOM 869 O O . LEU A 1 118 ? -9.921 6.024 14.373 1.00 92.06 118 LEU A O 1
ATOM 873 N N . GLN A 1 119 ? -10.891 5.459 16.310 1.00 92.00 119 GLN A N 1
ATOM 874 C CA . GLN A 1 119 ? -9.729 4.786 16.875 1.00 92.00 119 GLN A CA 1
ATOM 875 C C . GLN A 1 119 ? -10.089 3.372 17.305 1.00 92.00 119 GLN A C 1
ATOM 877 O O . GLN A 1 119 ? -11.090 3.134 17.978 1.00 92.00 119 GLN A O 1
ATOM 882 N N . THR A 1 120 ? -9.237 2.432 16.926 1.00 89.56 120 THR A N 1
ATOM 883 C CA . THR A 1 120 ? -9.452 1.009 17.191 1.00 89.56 120 THR A CA 1
ATOM 884 C C . THR A 1 120 ? -8.942 0.648 18.586 1.00 89.56 120 THR A C 1
ATOM 886 O O . THR A 1 120 ? -7.836 1.054 18.949 1.00 89.56 120 THR A O 1
ATOM 889 N N . ILE A 1 121 ? -9.740 -0.078 19.378 1.00 87.19 121 ILE A N 1
ATOM 890 C CA . ILE A 1 121 ? -9.429 -0.377 20.795 1.00 87.19 121 ILE A CA 1
ATOM 891 C C . ILE A 1 121 ? -8.827 -1.780 20.984 1.00 87.19 121 ILE A C 1
ATOM 893 O O . ILE A 1 121 ? -8.083 -2.023 21.929 1.00 87.19 121 ILE A O 1
ATOM 897 N N . ASP A 1 122 ? -9.174 -2.720 20.110 1.00 85.94 122 ASP A N 1
ATOM 898 C CA . ASP A 1 122 ? -8.980 -4.168 20.272 1.00 85.94 122 ASP A CA 1
ATOM 899 C C . ASP A 1 122 ? -7.921 -4.757 19.324 1.00 85.94 122 ASP A C 1
ATOM 901 O O . ASP A 1 122 ? -7.882 -5.967 19.090 1.00 85.94 122 ASP A O 1
ATOM 905 N N . THR A 1 123 ? -7.034 -3.919 18.788 1.00 83.31 123 THR A N 1
ATOM 906 C CA . THR A 1 123 ? -5.954 -4.359 17.902 1.00 83.31 123 THR A CA 1
ATOM 907 C C . THR A 1 123 ? -4.872 -5.100 18.687 1.00 83.31 123 THR A C 1
ATOM 909 O O . THR A 1 123 ? -4.270 -4.560 19.616 1.00 83.31 123 THR A O 1
ATOM 912 N N . VAL A 1 124 ? -4.583 -6.341 18.284 1.00 83.75 124 VAL A N 1
ATOM 913 C CA . VAL A 1 124 ? -3.577 -7.198 18.933 1.00 83.75 124 VAL A CA 1
ATOM 914 C C . VAL A 1 124 ? -2.421 -7.458 17.976 1.00 83.75 124 VAL A C 1
ATOM 916 O O . VAL A 1 124 ? -2.618 -7.931 16.854 1.00 83.75 124 VAL A O 1
ATOM 919 N N . GLU A 1 125 ? -1.195 -7.205 18.432 1.00 81.06 125 GLU A N 1
ATOM 920 C CA . GLU A 1 125 ? 0.022 -7.506 17.679 1.00 81.06 125 GLU A CA 1
ATOM 921 C C . GLU A 1 125 ? 0.254 -9.028 17.631 1.00 81.06 125 GLU A C 1
ATOM 923 O O . GLU A 1 125 ? 0.823 -9.641 18.531 1.00 81.06 125 GLU A O 1
ATOM 928 N N . SER A 1 126 ? -0.257 -9.675 16.584 1.00 81.81 126 SER A N 1
ATOM 929 C CA . SER A 1 126 ? -0.108 -11.113 16.353 1.00 81.81 126 SER A CA 1
ATOM 930 C C . SER A 1 126 ? -0.044 -11.403 14.859 1.00 81.81 126 SER A C 1
ATOM 932 O O . SER A 1 126 ? -0.788 -10.824 14.079 1.00 81.81 126 SER A O 1
ATOM 934 N N . SER A 1 127 ? 0.812 -12.330 14.430 1.00 75.25 127 SER A N 1
ATOM 935 C CA . SER A 1 127 ? 0.917 -12.691 13.004 1.00 75.25 127 SER A CA 1
ATOM 936 C C . SER A 1 127 ? -0.274 -13.516 12.497 1.00 75.25 127 SER A C 1
ATOM 938 O O . SER A 1 127 ? -0.563 -13.533 11.300 1.00 75.25 127 SER A O 1
ATOM 940 N N . THR A 1 128 ? -0.978 -14.194 13.406 1.00 82.56 128 THR A N 1
ATOM 941 C CA . THR A 1 128 ? -2.032 -15.164 13.067 1.00 82.56 128 THR A CA 1
ATOM 942 C C . THR A 1 128 ? -3.431 -14.596 13.292 1.00 82.56 128 THR A C 1
ATOM 944 O O . THR A 1 128 ? -4.387 -15.054 12.669 1.00 82.56 128 THR A O 1
ATOM 947 N N . SER A 1 129 ? -3.567 -13.586 14.156 1.00 83.31 129 SER A N 1
ATOM 948 C CA . SER A 1 129 ? -4.874 -13.018 14.492 1.00 83.31 129 SER A CA 1
ATOM 949 C C . SER A 1 129 ? -5.466 -12.220 13.321 1.00 83.31 129 SER A C 1
ATOM 951 O O . SER A 1 129 ? -4.756 -11.406 12.717 1.00 83.31 129 SER A O 1
ATOM 953 N N . PRO A 1 130 ? -6.769 -12.377 13.013 1.00 81.00 130 PRO A N 1
ATOM 954 C CA . PRO A 1 130 ? -7.459 -11.513 12.055 1.00 81.00 130 PRO A CA 1
ATOM 955 C C . PRO A 1 130 ? -7.549 -10.056 12.537 1.00 81.00 130 PRO A C 1
ATOM 957 O O . PRO A 1 130 ? -7.662 -9.160 11.708 1.00 81.00 130 PRO A O 1
ATOM 960 N N . LEU A 1 131 ? -7.439 -9.821 13.850 1.00 85.50 131 LEU A N 1
ATOM 961 C CA . LEU A 1 131 ? -7.454 -8.493 14.483 1.00 85.50 131 LEU A CA 1
ATOM 962 C C . LEU A 1 131 ? -6.078 -7.813 14.457 1.00 85.50 131 LEU A C 1
ATOM 964 O O . LEU A 1 131 ? -5.840 -6.836 15.162 1.00 85.50 131 LEU A O 1
ATOM 968 N N . SER A 1 132 ? -5.135 -8.376 13.704 1.00 86.75 132 SER A N 1
ATOM 969 C CA . SER A 1 132 ? -3.783 -7.851 13.647 1.00 86.75 132 SER A CA 1
ATOM 970 C C . SER A 1 132 ? -3.669 -6.666 12.693 1.00 86.75 132 SER A C 1
ATOM 972 O O . SER A 1 132 ? -4.280 -6.666 11.618 1.00 86.75 132 SER A O 1
ATOM 974 N N . PRO A 1 133 ? -2.810 -5.687 13.017 1.00 87.81 133 PRO A N 1
ATOM 975 C CA . PRO A 1 133 ? -2.589 -4.526 12.161 1.00 87.81 133 PRO A CA 1
ATOM 976 C C . PRO A 1 133 ? -2.109 -4.921 10.758 1.00 87.81 133 PRO A C 1
ATOM 978 O O . PRO A 1 133 ? -2.526 -4.325 9.770 1.00 87.81 133 PRO A O 1
ATOM 981 N N . LEU A 1 134 ? -1.317 -5.993 10.632 1.00 86.88 134 LEU A N 1
ATOM 982 C C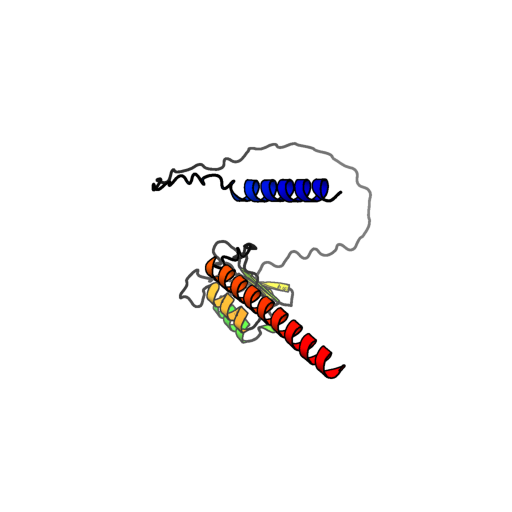A . LEU A 1 134 ? -0.879 -6.516 9.333 1.00 86.88 134 LEU A CA 1
ATOM 983 C C . LEU A 1 134 ? -2.043 -7.015 8.469 1.00 86.88 134 LEU A C 1
ATOM 985 O O . LEU A 1 134 ? -2.046 -6.796 7.254 1.00 86.88 134 LEU A O 1
ATOM 989 N N . LYS A 1 135 ? -3.045 -7.663 9.075 1.00 88.38 135 LYS A N 1
ATOM 990 C CA . LYS A 1 135 ? -4.243 -8.106 8.352 1.00 88.38 135 LYS A CA 1
ATOM 991 C C . LYS A 1 135 ? -5.096 -6.919 7.921 1.00 88.38 135 LYS A C 1
ATOM 993 O O . LYS A 1 135 ? -5.546 -6.899 6.775 1.00 88.38 135 LYS A O 1
ATOM 998 N N . ILE A 1 136 ? -5.231 -5.900 8.767 1.00 89.25 136 ILE A N 1
ATOM 999 C CA . ILE A 1 136 ? -5.915 -4.652 8.406 1.00 89.25 136 ILE A CA 1
ATOM 1000 C C . ILE A 1 136 ? -5.215 -3.997 7.209 1.00 89.25 136 ILE A C 1
ATOM 1002 O O . ILE A 1 136 ? -5.876 -3.686 6.222 1.00 89.25 136 ILE A O 1
ATOM 1006 N N . ILE A 1 137 ? -3.880 -3.890 7.224 1.00 89.38 137 ILE A N 1
ATOM 1007 C CA . ILE A 1 137 ? -3.098 -3.355 6.095 1.00 89.38 137 ILE A CA 1
ATOM 1008 C C . ILE A 1 137 ? -3.340 -4.167 4.818 1.00 89.38 137 ILE A C 1
ATOM 1010 O O . ILE A 1 137 ? -3.541 -3.580 3.756 1.00 89.38 137 ILE A O 1
ATOM 1014 N N . SER A 1 138 ? -3.343 -5.505 4.896 1.00 89.19 138 SER A N 1
ATOM 1015 C CA . SER A 1 138 ? -3.638 -6.334 3.716 1.00 89.19 138 SER A CA 1
ATOM 1016 C C . SER A 1 138 ? -5.030 -6.058 3.151 1.00 89.19 138 SER A C 1
ATOM 1018 O O . SER A 1 138 ? -5.156 -5.851 1.952 1.00 89.19 138 SER A O 1
ATOM 1020 N N . ARG A 1 139 ? -6.049 -5.918 4.006 1.00 89.38 139 ARG A N 1
ATOM 1021 C CA . ARG A 1 139 ? -7.410 -5.585 3.565 1.00 89.38 139 ARG A CA 1
ATOM 1022 C C . ARG A 1 139 ? -7.500 -4.187 2.964 1.00 89.38 139 ARG A C 1
ATOM 1024 O O . ARG A 1 139 ? -8.184 -4.001 1.967 1.00 89.38 139 ARG A O 1
ATOM 1031 N N . CYS A 1 140 ? -6.780 -3.215 3.519 1.00 90.44 140 CYS A N 1
ATOM 1032 C CA . CYS A 1 140 ? -6.708 -1.875 2.938 1.00 90.44 140 CYS A CA 1
ATOM 1033 C C . CYS A 1 140 ? -6.120 -1.911 1.520 1.00 90.44 140 CYS A C 1
ATOM 1035 O O . CYS A 1 140 ? -6.618 -1.210 0.644 1.00 90.44 140 CYS A O 1
ATOM 1037 N N . ARG A 1 141 ? -5.104 -2.757 1.276 1.00 89.75 141 ARG A N 1
ATOM 1038 C CA . ARG A 1 141 ? -4.547 -2.976 -0.072 1.00 89.75 141 ARG A CA 1
ATOM 1039 C C . ARG A 1 141 ? -5.566 -3.600 -1.016 1.00 89.75 141 ARG A C 1
ATOM 1041 O O . ARG A 1 141 ? -5.685 -3.122 -2.137 1.00 89.75 141 ARG A O 1
ATOM 1048 N N . ASP A 1 142 ? -6.304 -4.612 -0.563 1.00 91.19 142 ASP A N 1
ATOM 1049 C CA . ASP A 1 142 ? -7.312 -5.293 -1.387 1.00 91.19 142 ASP A CA 1
ATOM 1050 C C . ASP A 1 142 ? -8.390 -4.319 -1.894 1.00 91.19 142 ASP A C 1
ATOM 1052 O O . ASP A 1 142 ? -8.833 -4.415 -3.036 1.00 91.19 142 ASP A O 1
ATOM 1056 N N . TYR A 1 143 ? -8.773 -3.345 -1.062 1.00 90.19 143 TYR A N 1
ATOM 1057 C CA . TYR A 1 143 ? -9.781 -2.333 -1.391 1.00 90.19 143 TYR A CA 1
ATOM 1058 C C . TYR A 1 143 ? -9.199 -1.002 -1.901 1.00 90.19 143 TYR A C 1
ATOM 1060 O O . TYR A 1 143 ? -9.944 -0.035 -2.046 1.00 90.19 143 TYR A O 1
ATOM 1068 N N . ASN A 1 144 ? -7.891 -0.928 -2.180 1.00 89.06 144 ASN A N 1
ATOM 1069 C CA . ASN A 1 144 ? -7.190 0.295 -2.607 1.00 89.06 144 ASN A CA 1
ATOM 1070 C C . ASN A 1 144 ? -7.413 1.518 -1.689 1.00 89.06 144 ASN A C 1
ATOM 1072 O O . ASN A 1 144 ? -7.393 2.663 -2.141 1.00 89.06 144 ASN A O 1
ATOM 1076 N N . VAL A 1 145 ? -7.600 1.291 -0.389 1.00 89.88 145 VAL A N 1
ATOM 1077 C CA . VAL A 1 145 ? -7.744 2.363 0.604 1.00 89.88 145 VAL A CA 1
ATOM 1078 C C . VAL A 1 145 ? -6.363 2.905 0.962 1.00 89.88 145 VAL A C 1
ATOM 1080 O O . VAL A 1 145 ? -5.431 2.141 1.233 1.00 89.88 145 VAL A O 1
ATOM 1083 N N . LYS A 1 146 ? -6.218 4.234 0.990 1.00 89.56 146 LYS A N 1
ATOM 1084 C CA . LYS A 1 146 ? -4.959 4.880 1.370 1.00 89.56 146 LYS A CA 1
ATOM 1085 C C . LYS A 1 146 ? -4.655 4.586 2.840 1.00 89.56 146 LYS A C 1
ATOM 1087 O O . LYS A 1 146 ? -5.442 4.902 3.728 1.00 89.56 146 LYS A O 1
ATOM 1092 N N . TYR A 1 147 ? -3.482 4.027 3.107 1.00 89.62 147 TYR A N 1
ATOM 1093 C CA . TYR A 1 147 ? -3.010 3.801 4.466 1.00 89.62 147 TYR A CA 1
ATOM 1094 C C . TYR A 1 147 ? -1.590 4.342 4.640 1.00 89.62 147 TYR A C 1
ATOM 1096 O O . TYR A 1 147 ? -0.750 4.243 3.743 1.00 89.62 147 TYR A O 1
ATOM 1104 N N . GLU A 1 148 ? -1.325 4.916 5.806 1.00 86.31 148 GLU A N 1
ATOM 1105 C CA . GLU A 1 148 ? -0.029 5.440 6.212 1.00 86.31 148 GLU A CA 1
ATOM 1106 C C . GLU A 1 148 ? 0.486 4.598 7.376 1.00 86.31 148 GLU A C 1
ATOM 1108 O O . GLU A 1 148 ? -0.062 4.574 8.479 1.00 86.31 148 GLU A O 1
ATOM 1113 N N . THR A 1 149 ? 1.546 3.850 7.095 1.00 79.06 149 THR A N 1
ATOM 1114 C CA . THR A 1 149 ? 2.293 3.101 8.099 1.00 79.06 149 THR A CA 1
ATOM 1115 C C . THR A 1 149 ? 3.610 3.812 8.337 1.00 79.06 149 THR A C 1
ATOM 1117 O O . THR A 1 149 ? 4.460 3.839 7.444 1.00 79.06 149 THR A O 1
ATOM 1120 N N . GLU A 1 150 ? 3.832 4.301 9.550 1.00 68.31 150 GLU A N 1
ATOM 1121 C CA . GLU A 1 150 ? 5.135 4.837 9.970 1.00 68.31 150 GLU A CA 1
ATOM 1122 C C . GLU A 1 150 ? 6.231 3.749 10.072 1.00 68.31 150 GLU A C 1
ATOM 1124 O O . GLU A 1 150 ? 7.397 4.045 10.312 1.00 68.31 150 GLU A O 1
ATOM 1129 N N . LEU A 1 151 ? 5.895 2.483 9.782 1.00 55.94 151 LEU A N 1
ATOM 1130 C CA . LEU A 1 151 ? 6.823 1.343 9.668 1.00 55.94 151 LEU A CA 1
ATOM 1131 C C . LEU A 1 151 ? 7.902 1.512 8.591 1.00 55.94 151 LEU A C 1
ATOM 1133 O O . LEU A 1 151 ? 8.868 0.751 8.552 1.00 55.94 151 LEU A O 1
ATOM 1137 N N . GLY A 1 152 ? 7.731 2.477 7.694 1.00 49.31 152 GLY A N 1
ATOM 1138 C CA . GLY A 1 152 ? 8.710 2.825 6.687 1.00 49.31 152 GLY A CA 1
ATOM 1139 C C . GLY A 1 152 ? 9.325 4.174 6.998 1.00 49.31 152 GLY A C 1
ATOM 1140 O O . GLY A 1 152 ? 8.923 5.178 6.413 1.00 49.31 152 GLY A O 1
ATOM 1141 N N . GLY A 1 153 ? 10.404 4.193 7.786 1.00 47.06 153 GLY A N 1
ATOM 1142 C CA . GLY A 1 153 ? 11.464 5.144 7.461 1.00 47.06 153 GLY A CA 1
ATOM 1143 C C . GLY A 1 153 ? 11.704 5.039 5.953 1.00 47.06 153 GLY A C 1
ATOM 1144 O O . GLY A 1 153 ? 11.639 3.931 5.412 1.00 47.06 153 GLY A O 1
ATOM 1145 N N . LYS A 1 154 ? 11.903 6.164 5.257 1.00 48.91 154 LYS A N 1
ATOM 1146 C CA . LYS A 1 154 ? 12.389 6.184 3.870 1.00 48.91 154 LYS A CA 1
ATOM 1147 C C . LYS A 1 154 ? 13.736 5.464 3.852 1.00 48.91 154 LYS A C 1
ATOM 1149 O O . LYS A 1 154 ? 14.792 6.084 3.887 1.00 48.91 154 LYS A O 1
ATOM 1154 N N . GLY A 1 155 ? 13.701 4.140 3.900 1.00 47.78 155 GLY A N 1
ATOM 1155 C CA . GLY A 1 155 ? 14.853 3.297 3.791 1.00 47.78 155 GLY A CA 1
ATOM 1156 C C . GLY A 1 155 ? 15.319 3.568 2.391 1.00 47.78 155 GLY A C 1
ATOM 1157 O O . GLY A 1 155 ? 14.626 3.216 1.435 1.00 47.78 155 GLY A O 1
ATOM 1158 N N . ASN A 1 156 ? 16.454 4.253 2.275 1.00 53.47 156 ASN A N 1
ATOM 1159 C CA . ASN A 1 156 ? 17.260 4.169 1.080 1.00 53.47 156 ASN A CA 1
ATOM 1160 C C . ASN A 1 156 ? 17.291 2.682 0.754 1.00 53.47 156 ASN A C 1
ATOM 1162 O O . ASN A 1 156 ? 17.884 1.903 1.504 1.00 53.47 156 ASN A O 1
ATOM 1166 N N . ARG A 1 157 ? 16.548 2.274 -0.282 1.00 54.69 157 ARG A N 1
ATOM 1167 C CA . ARG A 1 157 ? 16.644 0.937 -0.844 1.00 54.69 157 ARG A CA 1
ATOM 1168 C C . ARG A 1 157 ? 18.079 0.869 -1.319 1.00 54.69 157 ARG A C 1
ATOM 1170 O O . ARG A 1 157 ? 18.393 1.289 -2.428 1.00 54.69 157 ARG A O 1
ATOM 1177 N N . LEU A 1 158 ? 18.969 0.442 -0.431 1.00 58.38 158 LEU A N 1
ATOM 1178 C CA . LEU A 1 158 ? 20.297 0.026 -0.798 1.00 58.38 158 LEU A CA 1
ATOM 1179 C C . LEU A 1 158 ? 20.011 -1.118 -1.753 1.00 58.38 158 LEU A C 1
ATOM 1181 O O . LEU A 1 158 ? 19.581 -2.193 -1.338 1.00 58.38 158 LEU A O 1
ATOM 1185 N N . ASN A 1 159 ? 20.096 -0.821 -3.048 1.00 57.19 159 ASN A N 1
ATOM 1186 C CA . ASN A 1 159 ? 20.013 -1.806 -4.103 1.00 57.19 159 ASN A CA 1
ATOM 1187 C C . ASN A 1 159 ? 21.218 -2.723 -3.894 1.00 57.19 159 ASN A C 1
ATOM 1189 O O . ASN A 1 159 ? 22.266 -2.561 -4.522 1.00 57.19 159 ASN A O 1
ATOM 1193 N N . TYR A 1 160 ? 21.054 -3.703 -3.008 1.00 56.50 160 TYR A N 1
ATOM 1194 C CA . TYR A 1 160 ? 21.852 -4.912 -2.931 1.00 56.50 160 TYR A CA 1
ATOM 1195 C C . TYR A 1 160 ? 21.507 -5.767 -4.156 1.00 56.50 160 TYR A C 1
ATOM 1197 O O . TYR A 1 160 ? 21.104 -6.922 -4.055 1.00 56.50 160 TYR A O 1
ATOM 1205 N N . ALA A 1 161 ? 21.643 -5.191 -5.352 1.00 59.53 161 ALA A N 1
ATOM 1206 C CA . ALA A 1 161 ? 21.880 -5.996 -6.526 1.00 59.53 161 ALA A CA 1
ATOM 1207 C C . ALA A 1 161 ? 23.233 -6.654 -6.262 1.00 59.53 161 ALA A C 1
ATOM 1209 O O . ALA A 1 161 ? 24.270 -5.989 -6.297 1.00 59.53 161 ALA A O 1
ATOM 1210 N N . ASN A 1 162 ? 23.175 -7.933 -5.886 1.00 73.00 162 ASN A N 1
ATOM 1211 C CA . ASN A 1 162 ? 24.312 -8.834 -5.746 1.00 73.00 162 ASN A CA 1
ATOM 1212 C C . ASN A 1 162 ? 25.338 -8.492 -6.837 1.00 73.00 162 ASN A C 1
ATOM 1214 O O . ASN A 1 162 ? 24.938 -8.400 -7.996 1.00 73.00 162 ASN A O 1
ATOM 1218 N N . ASN A 1 163 ? 26.622 -8.294 -6.512 1.00 78.25 163 ASN A N 1
ATOM 1219 C CA . ASN A 1 163 ? 27.632 -7.864 -7.501 1.00 78.25 163 ASN A CA 1
ATOM 1220 C C . ASN A 1 163 ? 27.598 -8.712 -8.790 1.00 78.25 163 ASN A C 1
ATOM 1222 O O . ASN A 1 163 ? 27.731 -8.179 -9.887 1.00 78.25 163 ASN A O 1
ATOM 1226 N N . ARG A 1 164 ? 27.258 -10.004 -8.667 1.00 72.88 164 ARG A N 1
ATOM 1227 C CA . ARG A 1 164 ? 27.009 -10.928 -9.787 1.00 72.88 164 ARG A CA 1
ATOM 1228 C C . ARG A 1 164 ? 25.957 -10.447 -10.796 1.00 72.88 164 ARG A C 1
ATOM 1230 O O . ARG A 1 164 ? 26.129 -10.650 -11.990 1.00 72.88 164 ARG A O 1
ATOM 1237 N N . VAL A 1 165 ? 24.870 -9.830 -10.336 1.00 81.38 165 VAL A N 1
ATOM 1238 C CA . VAL A 1 165 ? 23.782 -9.327 -11.192 1.00 81.38 165 VAL A CA 1
ATOM 1239 C C . VAL A 1 165 ? 24.232 -8.086 -11.962 1.00 81.38 165 VAL A C 1
ATOM 1241 O O . VAL A 1 165 ? 23.957 -7.983 -13.154 1.00 81.38 165 VAL A O 1
ATOM 1244 N N . LYS A 1 166 ? 24.990 -7.186 -11.321 1.00 82.12 166 LYS A N 1
ATOM 1245 C CA . LYS A 1 166 ? 25.563 -6.008 -11.994 1.00 82.12 166 LYS A CA 1
ATOM 1246 C C . LYS A 1 166 ? 26.582 -6.413 -13.056 1.00 82.12 166 LYS A C 1
ATOM 1248 O O . LYS A 1 166 ? 26.531 -5.912 -14.171 1.00 82.12 166 LYS A O 1
ATOM 1253 N N . GLU A 1 167 ? 27.463 -7.359 -12.738 1.00 85.25 167 GLU A N 1
ATOM 1254 C CA . GLU A 1 167 ? 28.442 -7.889 -13.695 1.00 85.25 167 GLU A CA 1
ATOM 1255 C C . GLU A 1 167 ? 27.788 -8.632 -14.868 1.00 85.25 167 GLU A C 1
ATOM 1257 O O . GLU A 1 167 ? 28.288 -8.590 -15.992 1.00 85.25 167 GLU A O 1
ATOM 1262 N N . ALA A 1 168 ? 26.670 -9.324 -14.633 1.00 86.44 168 ALA A N 1
ATOM 1263 C CA . ALA A 1 168 ? 25.917 -9.969 -15.704 1.00 86.44 168 ALA A CA 1
ATOM 1264 C C . ALA A 1 168 ? 25.294 -8.935 -16.656 1.00 86.44 168 ALA A C 1
ATOM 1266 O O . ALA A 1 168 ? 25.370 -9.112 -17.872 1.00 86.44 168 ALA A O 1
ATOM 1267 N N . GLN A 1 169 ? 24.737 -7.848 -16.113 1.00 88.81 169 GLN A N 1
ATOM 1268 C CA . GLN A 1 169 ? 24.171 -6.752 -16.905 1.00 88.81 169 GLN A CA 1
ATOM 1269 C C . GLN A 1 169 ? 25.243 -6.054 -17.742 1.00 88.81 169 GLN A C 1
ATOM 1271 O O . GLN A 1 169 ? 25.102 -5.976 -18.958 1.00 88.81 169 GLN A O 1
ATOM 1276 N N . THR A 1 170 ? 26.374 -5.674 -17.140 1.00 91.94 170 THR A N 1
ATOM 1277 C CA . THR A 1 170 ? 27.457 -5.017 -17.889 1.00 91.94 170 THR A CA 1
ATOM 1278 C C . THR A 1 170 ? 28.021 -5.909 -18.995 1.00 91.94 170 THR A C 1
ATOM 1280 O O . THR A 1 170 ? 28.321 -5.425 -20.085 1.00 91.94 170 THR A O 1
ATOM 1283 N N . LYS A 1 171 ? 28.117 -7.229 -18.778 1.00 93.94 171 LYS A N 1
ATOM 1284 C CA . LYS A 1 171 ? 28.516 -8.178 -19.833 1.00 93.94 171 LYS A CA 1
ATOM 1285 C C . LYS A 1 171 ? 27.504 -8.251 -20.976 1.00 93.94 171 LYS A C 1
ATOM 1287 O O . LYS A 1 171 ? 27.919 -8.370 -22.129 1.00 93.94 171 LYS A O 1
ATOM 1292 N N . GLN A 1 172 ? 26.207 -8.203 -20.678 1.00 92.19 172 GLN A N 1
ATOM 1293 C CA . GLN A 1 172 ? 25.164 -8.192 -21.705 1.00 92.19 172 GLN A CA 1
ATOM 1294 C C . GLN A 1 172 ? 25.179 -6.889 -22.505 1.00 92.19 172 GLN A C 1
ATOM 1296 O O . GLN A 1 172 ? 25.135 -6.945 -23.734 1.00 92.19 172 GLN A O 1
ATOM 1301 N N . ASP A 1 173 ? 25.338 -5.749 -21.837 1.00 93.50 173 ASP A N 1
ATOM 1302 C CA . ASP A 1 173 ? 25.408 -4.440 -22.489 1.00 93.50 173 ASP A CA 1
ATOM 1303 C C . ASP A 1 173 ? 26.635 -4.346 -23.408 1.00 93.50 173 ASP A C 1
ATOM 1305 O O . ASP A 1 173 ? 26.512 -4.003 -24.582 1.00 93.50 173 ASP A O 1
ATOM 1309 N N . MET A 1 174 ? 27.806 -4.792 -22.937 1.00 90.94 174 MET A N 1
ATOM 1310 C CA . MET A 1 174 ? 29.032 -4.850 -23.749 1.00 90.94 174 MET A CA 1
ATOM 1311 C C . MET A 1 174 ? 28.938 -5.821 -24.934 1.00 90.94 174 MET A C 1
ATOM 1313 O O . MET A 1 174 ? 29.648 -5.652 -25.928 1.00 90.94 174 MET A O 1
ATOM 1317 N N . LYS A 1 175 ? 28.120 -6.877 -24.833 1.00 95.31 175 LYS A N 1
ATOM 1318 C CA . LYS A 1 175 ? 27.857 -7.784 -25.960 1.00 95.31 175 LYS A CA 1
ATOM 1319 C C . LYS A 1 175 ? 26.917 -7.130 -26.970 1.00 95.31 175 LYS A C 1
ATOM 1321 O O . LYS A 1 175 ? 27.146 -7.264 -28.165 1.00 95.31 175 LYS A O 1
ATOM 1326 N N . ARG A 1 176 ? 25.893 -6.415 -26.498 1.00 94.88 176 ARG A N 1
ATOM 1327 C CA . ARG A 1 176 ? 24.940 -5.702 -27.355 1.00 94.88 176 ARG A CA 1
ATOM 1328 C C . ARG A 1 176 ? 25.628 -4.608 -28.171 1.00 94.88 176 ARG A C 1
ATOM 1330 O O . ARG A 1 176 ? 25.363 -4.520 -29.360 1.00 94.88 176 ARG A O 1
ATOM 1337 N N . ILE A 1 177 ? 26.528 -3.841 -27.555 1.00 94.19 177 ILE A N 1
ATOM 1338 C CA . ILE A 1 177 ? 27.289 -2.785 -28.242 1.00 94.19 177 ILE A CA 1
ATOM 1339 C C . ILE A 1 177 ? 28.137 -3.378 -29.372 1.00 94.19 177 ILE A C 1
ATOM 1341 O O . ILE A 1 177 ? 28.040 -2.921 -30.501 1.00 94.19 177 ILE A O 1
ATOM 1345 N N . ARG A 1 178 ? 28.876 -4.463 -29.101 1.00 92.19 178 ARG A N 1
ATOM 1346 C CA . ARG A 1 178 ? 29.685 -5.136 -30.132 1.00 92.19 178 ARG A CA 1
ATOM 1347 C C . ARG A 1 178 ? 28.858 -5.633 -31.316 1.00 92.19 178 ARG A C 1
ATOM 1349 O O . ARG A 1 178 ? 29.259 -5.459 -32.455 1.00 92.19 178 ARG A O 1
ATOM 1356 N N . VAL A 1 179 ? 27.694 -6.225 -31.051 1.00 95.06 179 VAL A N 1
ATOM 1357 C CA . VAL A 1 179 ? 26.799 -6.685 -32.125 1.00 95.06 179 VAL A CA 1
ATOM 1358 C C . VAL A 1 179 ? 26.248 -5.507 -32.930 1.00 95.06 179 VAL A C 1
ATOM 1360 O O . VAL A 1 179 ? 26.159 -5.605 -34.147 1.00 95.06 179 VAL A O 1
ATOM 1363 N N . ALA A 1 180 ? 25.913 -4.392 -32.274 1.00 95.25 180 ALA A N 1
ATOM 1364 C CA . ALA A 1 180 ? 25.435 -3.196 -32.962 1.00 95.25 180 ALA A CA 1
ATOM 1365 C C . ALA A 1 180 ? 26.511 -2.597 -33.885 1.00 95.25 180 ALA A C 1
ATOM 1367 O O . ALA A 1 180 ? 26.211 -2.276 -35.030 1.00 95.25 180 ALA A O 1
ATOM 1368 N N . GLU A 1 181 ? 27.763 -2.519 -33.426 1.00 95.31 181 GLU A N 1
ATOM 1369 C CA . GLU A 1 181 ? 28.898 -2.058 -34.241 1.00 95.31 181 GLU A CA 1
ATOM 1370 C C . GLU A 1 181 ? 29.142 -2.977 -35.452 1.00 95.31 181 GLU A C 1
ATOM 1372 O O . GLU A 1 181 ? 29.319 -2.495 -36.573 1.00 95.31 181 GLU A O 1
ATOM 1377 N N . ASP A 1 182 ? 29.079 -4.300 -35.258 1.00 94.06 182 ASP A N 1
ATOM 1378 C CA . ASP A 1 182 ? 29.205 -5.279 -36.346 1.00 94.06 182 ASP A CA 1
ATOM 1379 C C . ASP A 1 182 ? 28.054 -5.152 -37.368 1.00 94.06 182 ASP A C 1
ATOM 1381 O O . ASP A 1 182 ? 28.265 -5.283 -38.579 1.00 94.06 182 ASP A O 1
ATOM 1385 N N . GLU A 1 183 ? 26.828 -4.885 -36.905 1.00 92.62 183 GLU A N 1
ATOM 1386 C CA . GLU A 1 183 ? 25.660 -4.659 -37.765 1.00 92.62 183 GLU A CA 1
ATOM 1387 C C . GLU A 1 183 ? 25.760 -3.350 -38.555 1.00 92.62 183 GLU A C 1
ATOM 1389 O O . GLU A 1 183 ? 25.416 -3.327 -39.739 1.00 92.62 183 GLU A O 1
ATOM 1394 N N . GLU A 1 184 ? 26.245 -2.272 -37.940 1.00 94.56 184 GLU A N 1
ATOM 1395 C CA . GLU A 1 184 ? 26.492 -0.995 -38.619 1.00 94.56 184 GLU A CA 1
ATOM 1396 C C . GLU A 1 184 ? 27.578 -1.132 -39.686 1.00 94.56 184 GLU A C 1
ATOM 1398 O O . GLU A 1 184 ? 27.394 -0.689 -40.822 1.00 94.56 184 GLU A O 1
ATOM 1403 N N . PHE A 1 185 ? 28.67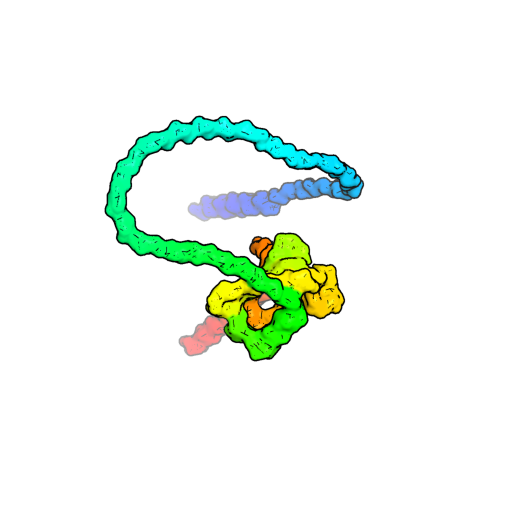2 -1.823 -39.365 1.00 93.88 185 PHE A N 1
ATOM 1404 C CA . PHE A 1 185 ? 29.729 -2.104 -40.330 1.00 93.88 185 PHE A CA 1
ATOM 1405 C C . PHE A 1 185 ? 29.206 -2.928 -41.513 1.00 93.88 185 PHE A C 1
ATOM 1407 O O . PHE A 1 185 ? 29.495 -2.629 -42.674 1.00 93.88 185 PHE A O 1
ATOM 1414 N N . ARG A 1 186 ? 28.369 -3.933 -41.232 1.00 92.38 186 ARG A N 1
ATOM 1415 C CA . ARG A 1 186 ? 27.743 -4.756 -42.269 1.00 92.38 186 ARG A CA 1
ATOM 1416 C C . ARG A 1 186 ? 26.793 -3.951 -43.156 1.00 92.38 186 ARG A C 1
ATOM 1418 O O . ARG A 1 186 ? 26.798 -4.173 -44.364 1.00 92.38 186 ARG A O 1
ATOM 1425 N N . LYS A 1 187 ? 26.006 -3.031 -42.588 1.00 93.06 187 LYS A N 1
ATOM 1426 C CA . LYS A 1 187 ? 25.132 -2.128 -43.359 1.00 93.06 187 LYS A CA 1
ATOM 1427 C C . LYS A 1 187 ? 25.943 -1.233 -44.288 1.00 93.06 187 LYS A C 1
ATOM 1429 O O . LYS A 1 187 ? 25.624 -1.166 -45.467 1.00 93.06 187 LYS A O 1
ATOM 1434 N N . LYS A 1 188 ? 27.033 -0.650 -43.786 1.00 93.81 188 LYS A N 1
ATOM 1435 C CA . LYS A 1 188 ? 27.903 0.231 -44.572 1.00 93.81 188 LYS A CA 1
ATOM 1436 C C . LYS A 1 188 ? 28.528 -0.471 -45.782 1.00 93.81 188 LYS A C 1
ATOM 1438 O O . LYS A 1 188 ? 28.598 0.113 -46.852 1.00 93.81 188 LYS A O 1
ATOM 1443 N N . ILE A 1 189 ? 28.928 -1.739 -45.637 1.00 90.88 189 ILE A N 1
ATOM 1444 C CA . ILE A 1 189 ? 29.443 -2.544 -46.762 1.00 90.88 189 ILE A CA 1
ATOM 1445 C C . ILE A 1 189 ? 28.368 -2.791 -47.826 1.00 90.88 189 ILE A C 1
ATOM 1447 O O . ILE A 1 189 ? 28.679 -2.848 -49.013 1.00 90.88 189 ILE A O 1
ATOM 1451 N N . VAL A 1 190 ? 27.121 -3.028 -47.411 1.00 91.06 190 VAL A N 1
ATOM 1452 C CA . VAL A 1 190 ? 26.017 -3.260 -48.354 1.00 91.06 190 VAL A CA 1
ATOM 1453 C C . VAL A 1 190 ? 25.689 -1.972 -49.100 1.00 91.06 190 VAL A C 1
ATOM 1455 O O . VAL A 1 190 ? 25.593 -2.010 -50.319 1.00 91.06 190 VAL A O 1
ATOM 1458 N N . GLU A 1 191 ? 25.612 -0.850 -48.389 1.00 92.94 191 GLU A N 1
ATOM 1459 C CA . GLU A 1 191 ? 25.393 0.481 -48.966 1.00 92.94 191 GLU A CA 1
ATOM 1460 C C . GLU A 1 191 ? 26.490 0.842 -49.983 1.00 92.94 191 GLU A C 1
ATOM 1462 O O . GLU A 1 191 ? 26.186 1.153 -51.128 1.00 92.94 191 GLU A O 1
ATOM 1467 N N . GLU A 1 192 ? 27.768 0.651 -49.634 1.00 91.44 192 GLU A N 1
ATOM 1468 C CA . GLU A 1 192 ? 28.901 0.882 -50.547 1.00 91.44 192 GLU A CA 1
ATOM 1469 C C . GLU A 1 192 ? 28.857 -0.010 -51.806 1.00 91.44 192 GLU A C 1
ATOM 1471 O O . GLU A 1 192 ? 29.358 0.373 -52.860 1.00 91.44 192 GLU A O 1
ATOM 1476 N N . ARG A 1 193 ? 28.253 -1.204 -51.722 1.00 80.88 193 ARG A N 1
ATOM 1477 C CA . ARG A 1 193 ? 28.050 -2.092 -52.881 1.00 80.88 193 ARG A CA 1
ATOM 1478 C C . ARG A 1 193 ? 26.844 -1.723 -53.736 1.00 80.88 193 ARG A C 1
ATOM 1480 O O . ARG A 1 193 ? 26.834 -2.106 -54.897 1.00 80.88 193 ARG A O 1
ATOM 1487 N N . GLU A 1 194 ? 25.826 -1.088 -53.165 1.00 82.81 194 GLU A N 1
ATOM 1488 C CA . GLU A 1 194 ? 24.638 -0.631 -53.897 1.00 82.81 194 GLU A CA 1
ATOM 1489 C C . GLU A 1 194 ? 24.897 0.689 -54.639 1.00 82.81 194 GLU A C 1
ATOM 1491 O O . GLU A 1 194 ? 24.236 0.970 -55.636 1.00 82.81 194 GLU A O 1
ATOM 1496 N N . GLU A 1 195 ? 25.870 1.481 -54.178 1.00 80.06 195 GLU A N 1
ATOM 1497 C CA . GLU A 1 195 ? 26.311 2.719 -54.836 1.00 80.06 195 GLU A CA 1
ATOM 1498 C C . GLU A 1 195 ? 27.268 2.497 -56.029 1.00 80.06 195 GLU A C 1
ATOM 1500 O O . GLU A 1 195 ? 27.551 3.449 -56.763 1.00 80.06 195 GLU A O 1
ATOM 1505 N N . LEU A 1 196 ? 27.754 1.265 -56.238 1.00 60.88 196 LEU A N 1
ATOM 1506 C CA . LEU A 1 196 ? 28.611 0.849 -57.362 1.00 60.88 196 LEU A CA 1
ATOM 1507 C C . LEU A 1 196 ? 27.810 0.169 -58.480 1.00 60.88 196 LEU A C 1
ATOM 1509 O O . LEU A 1 196 ? 28.101 0.480 -59.659 1.00 60.88 196 LEU A O 1
#

Sequence (196 aa):
MYSIIILTIVLVLTIILSVKSYIPPLNVPLKNAPVKAPLSPKPSLPASSLRRASILSILPPLLLLPLPSLASPSPPLPIKTSDLLTLLSTSPTSISSITFQTPSLTTVTITLLDGTTLQTIDTVESSTSPLSPLKIISRCRDYNVKYETELGGKGNRLNYANNRVKEAQTKQDMKRIRVAEDEEFRKKIVEEREEL

pLDDT: mean 77.19, std 15.95, range [47.06, 95.31]

Radius of gyration: 35.44 Å; chains: 1; bounding box: 83×64×92 Å